Protein 3BRC (pdb70)

B-factor: mean 22.93, std 10.21, range [8.33, 120.08]

InterPro domains:
  IPR010254 B12-dependent dehydratases, beta subunit [G3DSA:3.40.50.10150] (36-156)
  IPR012019 FeGP cofactor biosynthesis protein HcgB, guanylyltransferase [PF11576] (2-154)
  IPR012019 FeGP cofactor biosynthesis protein HcgB, guanylyltransferase [PIRSF005018] (1-156)

Structure (mmCIF, N/CA/C/O backbone):
data_3BRC
#
_entry.id   3BRC
#
_cell.length_a   106.894
_cell.length_b   48.916
_cell.length_c   63.868
_cell.angle_alpha   90.00
_cell.angle_beta   118.54
_cell.angle_gamma   90.00
#
_symmetry.space_group_name_H-M   'C 1 2 1'
#
loop_
_entity.id
_entity.type
_entity.pdbx_description
1 polymer 'Conserved protein of unknown function'
2 non-polymer 'PHOSPHATE ION'
3 water water
#
loop_
_atom_site.group_PDB
_atom_site.id
_atom_site.type_symbol
_atom_site.label_atom_id
_atom_site.label_alt_id
_atom_site.label_comp_id
_atom_site.label_asym_id
_atom_site.label_entity_id
_atom_site.label_seq_id
_atom_site.pdbx_PDB_ins_code
_atom_site.Cartn_x
_atom_site.Cartn_y
_atom_site.Cartn_z
_atom_site.occupancy
_atom_site.B_iso_or_equiv
_atom_site.auth_seq_id
_atom_site.auth_comp_id
_atom_site.auth_asym_id
_atom_site.auth_atom_id
_atom_site.pdbx_PDB_model_num
ATOM 9 N N . LEU A 1 2 ? 20.012 -7.187 -1.594 1.00 29.86 2 LEU A N 1
ATOM 10 C CA . LEU A 1 2 ? 18.710 -7.183 -0.942 1.00 27.22 2 LEU A CA 1
ATOM 11 C C . LEU A 1 2 ? 17.727 -7.979 -1.779 1.00 26.18 2 LEU A C 1
ATOM 12 O O . LEU A 1 2 ? 16.908 -8.728 -1.235 1.00 24.57 2 LEU A O 1
ATOM 17 N N . GLU A 1 3 ? 17.825 -7.858 -3.105 1.00 24.49 3 GLU A N 1
ATOM 18 C CA . GLU A 1 3 ? 16.930 -8.609 -3.966 1.00 24.43 3 GLU A CA 1
ATOM 19 C C . GLU A 1 3 ? 17.110 -10.113 -3.774 1.00 23.66 3 GLU A C 1
ATOM 20 O O . GLU A 1 3 ? 16.111 -10.848 -3.705 1.00 22.67 3 GLU A O 1
ATOM 26 N N . ASP A 1 4 ? 18.370 -10.546 -3.678 1.00 23.76 4 ASP A N 1
ATOM 27 C CA . ASP A 1 4 ? 18.755 -11.947 -3.452 1.00 23.37 4 ASP A CA 1
ATOM 28 C C . ASP A 1 4 ? 18.034 -12.476 -2.203 1.00 22.33 4 ASP A C 1
ATOM 29 O O . ASP A 1 4 ? 17.321 -13.485 -2.238 1.00 21.62 4 ASP A O 1
ATOM 34 N N . LEU A 1 5 ? 18.190 -11.747 -1.107 1.00 21.47 5 LEU A N 1
ATOM 35 C CA . LEU A 1 5 ? 17.608 -12.147 0.158 1.00 21.11 5 LEU A CA 1
ATOM 36 C C . LEU A 1 5 ? 16.080 -12.029 0.191 1.00 20.51 5 LEU A C 1
ATOM 37 O O . LEU A 1 5 ? 15.424 -12.860 0.831 1.00 20.43 5 LEU A O 1
ATOM 42 N N . ILE A 1 6 ? 15.503 -11.023 -0.482 1.00 20.16 6 ILE A N 1
ATOM 43 C CA . ILE A 1 6 ? 14.051 -10.927 -0.572 1.00 19.34 6 ILE A CA 1
ATOM 44 C C . ILE A 1 6 ? 13.466 -12.131 -1.322 1.00 19.19 6 ILE A C 1
ATOM 45 O O . ILE A 1 6 ? 12.526 -12.774 -0.846 1.00 18.28 6 ILE A O 1
ATOM 50 N N . GLY A 1 7 ? 14.032 -12.447 -2.485 1.00 18.72 7 GLY A N 1
ATOM 51 C CA . GLY A 1 7 ? 13.589 -13.586 -3.263 1.00 19.20 7 GLY A CA 1
ATOM 52 C C . GLY A 1 7 ? 13.623 -14.840 -2.392 1.00 19.07 7 GLY A C 1
ATOM 53 O O . GLY A 1 7 ? 12.634 -15.590 -2.334 1.00 19.51 7 GLY A O 1
ATOM 54 N N . LYS A 1 8 ? 14.721 -15.034 -1.662 1.00 18.13 8 LYS A N 1
ATOM 55 C CA . LYS A 1 8 ? 14.842 -16.197 -0.776 1.00 18.49 8 LYS A CA 1
ATOM 56 C C . LYS A 1 8 ? 13.839 -16.190 0.383 1.00 17.43 8 LYS A C 1
ATOM 57 O O . LYS A 1 8 ? 13.203 -17.220 0.685 1.00 18.20 8 LYS A O 1
ATOM 63 N N . ALA A 1 9 ? 13.705 -15.037 1.037 1.00 16.54 9 ALA A N 1
ATOM 64 C CA . ALA A 1 9 ? 12.741 -14.898 2.118 1.00 17.07 9 ALA A CA 1
ATOM 65 C C . ALA A 1 9 ? 11.308 -15.110 1.652 1.00 16.58 9 ALA A C 1
ATOM 66 O O . ALA A 1 9 ? 10.504 -15.702 2.365 1.00 16.90 9 ALA A O 1
ATOM 68 N N . TYR A 1 10 ? 10.971 -14.575 0.484 1.00 16.86 10 TYR A N 1
ATOM 69 C CA . TYR A 1 10 ? 9.623 -14.740 -0.069 1.00 17.37 10 TYR A CA 1
ATOM 70 C C . TYR A 1 10 ? 9.300 -16.220 -0.353 1.00 17.87 10 TYR A C 1
ATOM 71 O O . TYR A 1 10 ? 8.164 -16.681 -0.090 1.00 19.02 10 TYR A O 1
ATOM 80 N N . LEU A 1 11 ? 10.290 -16.956 -0.860 1.00 18.68 11 LEU A N 1
ATOM 81 C CA . LEU A 1 11 ? 10.102 -18.381 -1.146 1.00 19.73 11 LEU A CA 1
ATOM 82 C C . LEU A 1 11 ? 9.899 -19.139 0.160 1.00 20.39 11 LEU A C 1
ATOM 83 O O . LEU A 1 11 ? 9.026 -20.011 0.245 1.00 21.01 11 LEU A O 1
ATOM 88 N N . GLU A 1 12 ? 10.696 -18.803 1.175 1.00 20.57 12 GLU A N 1
ATOM 89 C CA . GLU A 1 12 ? 10.535 -19.356 2.527 1.00 21.35 12 GLU A CA 1
ATOM 90 C C . GLU A 1 12 ? 9.108 -19.207 3.035 1.00 20.95 12 GLU A C 1
ATOM 91 O O . GLU A 1 12 ? 8.507 -20.161 3.512 1.00 20.71 12 GLU A O 1
ATOM 97 N N . SER A 1 13 ? 8.579 -17.986 2.984 1.00 19.61 13 SER A N 1
ATOM 98 C CA . SER A 1 13 ? 7.233 -17.731 3.502 1.00 21.26 13 SER A CA 1
ATOM 99 C C . SER A 1 13 ? 6.216 -18.534 2.688 1.00 21.30 13 SER A C 1
ATOM 100 O O . SER A 1 13 ? 5.287 -19.147 3.249 1.00 21.86 13 SER A O 1
ATOM 103 N N . ALA A 1 14 ? 6.428 -18.564 1.377 1.00 21.50 14 ALA A N 1
ATOM 104 C CA . ALA A 1 14 ? 5.514 -19.209 0.451 1.00 22.57 14 ALA A CA 1
ATOM 105 C C . ALA A 1 14 ? 5.457 -20.711 0.727 1.00 23.34 14 ALA A C 1
ATOM 106 O O . ALA A 1 14 ? 4.378 -21.331 0.635 1.00 23.71 14 ALA A O 1
ATOM 108 N N . GLU A 1 15 ? 6.597 -21.283 1.117 1.00 23.81 15 GLU A N 1
ATOM 109 C CA . GLU A 1 15 ? 6.681 -22.732 1.385 1.00 24.61 15 GLU A CA 1
ATOM 110 C C . GLU A 1 15 ? 6.536 -23.088 2.880 1.00 24.88 15 GLU A C 1
ATOM 111 O O . GLU A 1 15 ? 6.879 -24.200 3.295 1.00 23.98 15 GLU A O 1
ATOM 117 N N . ASP A 1 16 ? 5.969 -22.165 3.661 1.00 25.23 16 ASP A N 1
ATOM 118 C CA . ASP A 1 16 ? 5.923 -22.231 5.135 1.00 25.51 16 ASP A CA 1
ATOM 119 C C . ASP A 1 16 ? 7.210 -22.661 5.829 1.00 25.67 16 ASP A C 1
ATOM 120 O O . ASP A 1 16 ? 7.168 -23.467 6.770 1.00 25.89 16 ASP A O 1
ATOM 125 N N . ARG A 1 17 ? 8.339 -22.134 5.391 1.00 24.97 17 ARG A N 1
ATOM 126 C CA . ARG A 1 17 ? 9.605 -22.419 6.055 1.00 24.87 17 ARG A CA 1
ATOM 127 C C . ARG A 1 17 ? 10.103 -21.208 6.824 1.00 25.22 17 ARG A C 1
ATOM 128 O O . ARG A 1 17 ? 11.172 -21.266 7.415 1.00 26.20 17 ARG A O 1
ATOM 136 N N . ARG A 1 18 ? 9.333 -20.125 6.825 1.00 25.01 18 ARG A N 1
ATOM 137 C CA . ARG A 1 18 ? 9.769 -18.865 7.433 1.00 25.11 18 ARG A CA 1
ATOM 138 C C . ARG A 1 18 ? 9.570 -18.921 8.932 1.00 25.24 18 ARG A C 1
ATOM 139 O O . ARG A 1 18 ? 8.449 -19.096 9.405 1.00 26.24 18 ARG A O 1
ATOM 147 N N . ARG A 1 19 ? 10.649 -18.749 9.684 1.00 25.50 19 ARG A N 1
ATOM 148 C CA . ARG A 1 19 ? 10.572 -18.652 11.143 1.00 25.76 19 ARG A CA 1
ATOM 149 C C . ARG A 1 19 ? 11.388 -17.443 11.581 1.00 25.30 19 ARG A C 1
ATOM 150 O O . ARG A 1 19 ? 12.494 -17.570 12.099 1.00 26.65 19 ARG A O 1
ATOM 158 N N . GLY A 1 20 ? 10.836 -16.269 11.323 1.00 24.33 20 GLY A N 1
ATOM 159 C CA . GLY A 1 20 ? 11.433 -15.013 11.726 1.00 23.28 20 GLY A CA 1
ATOM 160 C C . GLY A 1 20 ? 12.568 -14.550 10.829 1.00 22.23 20 GLY A C 1
ATOM 161 O O . GLY A 1 20 ? 12.932 -15.198 9.832 1.00 21.94 20 GLY A O 1
ATOM 162 N N . ASP A 1 21 ? 13.143 -13.421 11.200 1.00 20.92 21 ASP A N 1
ATOM 163 C CA . ASP A 1 21 ? 14.232 -12.840 10.444 1.00 20.77 21 ASP A CA 1
ATOM 164 C C . ASP A 1 21 ? 15.519 -13.599 10.711 1.00 21.53 21 ASP A C 1
ATOM 165 O O . ASP A 1 21 ? 15.674 -14.178 11.775 1.00 20.99 21 ASP A O 1
ATOM 170 N N . ARG A 1 22 ? 16.427 -13.557 9.744 1.00 22.40 22 ARG A N 1
ATOM 171 C CA . ARG A 1 22 ? 17.685 -14.267 9.778 1.00 24.26 22 ARG A CA 1
ATOM 172 C C . ARG A 1 22 ? 18.837 -13.279 9.918 1.00 23.69 22 ARG A C 1
ATOM 173 O O . ARG A 1 22 ? 18.798 -12.193 9.350 1.00 22.55 22 ARG A O 1
ATOM 181 N N . SER A 1 23 ? 19.858 -13.658 10.679 1.00 23.67 23 SER A N 1
ATOM 182 C CA . SER A 1 23 ? 21.034 -12.810 10.898 1.00 23.74 23 SER A CA 1
ATOM 183 C C . SER A 1 23 ? 21.652 -12.285 9.598 1.00 23.30 23 SER A C 1
ATOM 184 O O . SER A 1 23 ? 22.117 -11.142 9.565 1.00 22.97 23 SER A O 1
ATOM 187 N N . GLU A 1 24 ? 21.638 -13.098 8.535 1.00 22.44 24 GLU A N 1
ATOM 188 C CA . GLU A 1 24 ? 22.178 -12.676 7.235 1.00 22.16 24 GLU A CA 1
ATOM 189 C C . GLU A 1 24 ? 21.349 -11.549 6.631 1.00 20.29 24 GLU A C 1
ATOM 190 O O . GLU A 1 24 ? 21.885 -10.671 5.976 1.00 18.67 24 GLU A O 1
ATOM 196 N N . GLU A 1 25 ? 20.038 -11.581 6.859 1.00 18.49 25 GLU A N 1
ATOM 197 C CA . GLU A 1 25 ? 19.163 -10.512 6.367 1.00 18.28 25 GLU A CA 1
ATOM 198 C C . GLU A 1 25 ? 19.458 -9.217 7.106 1.00 17.09 25 GLU A C 1
ATOM 199 O O . GLU A 1 25 ? 19.541 -8.150 6.503 1.00 17.17 25 GLU A O 1
ATOM 205 N N . VAL A 1 26 ? 19.617 -9.279 8.417 1.00 16.62 26 VAL A N 1
ATOM 206 C CA . VAL A 1 26 ? 19.886 -8.051 9.181 1.00 17.40 26 VAL A CA 1
ATOM 207 C C . VAL A 1 26 ? 21.233 -7.462 8.751 1.00 17.12 26 VAL A C 1
ATOM 208 O O . VAL A 1 26 ? 21.367 -6.247 8.500 1.00 16.10 26 VAL A O 1
ATOM 212 N N . GLU A 1 27 ? 22.238 -8.330 8.643 1.00 17.94 27 GLU A N 1
ATOM 213 C CA . GLU A 1 27 ? 23.571 -7.931 8.187 1.00 18.11 27 GLU A CA 1
ATOM 214 C C . GLU A 1 27 ? 23.545 -7.209 6.831 1.00 16.99 27 GLU A C 1
ATOM 215 O O . GLU A 1 27 ? 24.236 -6.201 6.649 1.00 16.39 27 GLU A O 1
ATOM 221 N N . ALA A 1 28 ? 22.750 -7.727 5.894 1.00 16.13 28 ALA A N 1
ATOM 222 C CA . ALA A 1 28 ? 22.600 -7.126 4.563 1.00 16.08 28 ALA A CA 1
ATOM 223 C C . ALA A 1 28 ? 21.975 -5.737 4.619 1.00 15.43 28 ALA A C 1
ATOM 224 O O . ALA A 1 28 ? 22.314 -4.861 3.817 1.00 16.15 28 ALA A O 1
ATOM 226 N N . ILE A 1 29 ? 21.025 -5.554 5.530 1.00 15.28 29 ILE A N 1
ATOM 227 C CA . ILE A 1 29 ? 20.451 -4.220 5.713 1.00 15.34 29 ILE A CA 1
ATOM 228 C C . ILE A 1 29 ? 21.550 -3.255 6.168 1.00 15.90 29 ILE A C 1
ATOM 229 O O . ILE A 1 29 ? 21.679 -2.161 5.621 1.00 15.55 29 ILE A O 1
ATOM 234 N N . ARG A 1 30 ? 22.353 -3.660 7.145 1.00 16.74 30 ARG A N 1
ATOM 235 C CA . ARG A 1 30 ? 23.471 -2.824 7.583 1.00 17.97 30 ARG A CA 1
ATOM 236 C C . ARG A 1 30 ? 24.441 -2.518 6.456 1.00 17.82 30 ARG A C 1
ATOM 237 O O . ARG A 1 30 ? 24.891 -1.396 6.327 1.00 17.24 30 ARG A O 1
ATOM 245 N N . LYS A 1 31 ? 24.768 -3.521 5.648 1.00 19.08 31 LYS A N 1
ATOM 246 C CA . LYS A 1 31 ? 25.700 -3.334 4.547 1.00 18.59 31 LYS A CA 1
ATOM 247 C C . LYS A 1 31 ? 25.150 -2.352 3.520 1.00 18.51 31 LYS A C 1
ATOM 248 O O . LYS A 1 31 ? 25.892 -1.515 3.015 1.00 17.09 31 LYS A O 1
ATOM 254 N N . TYR A 1 32 ? 23.852 -2.465 3.225 1.00 16.99 32 TYR A N 1
ATOM 255 C CA . TYR A 1 32 ? 23.192 -1.552 2.295 1.00 16.94 32 TYR A CA 1
ATOM 256 C C . TYR A 1 32 ? 23.321 -0.114 2.781 1.00 16.98 32 TYR A C 1
ATOM 257 O O . TYR A 1 32 ? 23.686 0.781 2.017 1.00 16.80 32 TYR A O 1
ATOM 266 N N . ILE A 1 33 ? 23.022 0.098 4.060 1.00 16.28 33 ILE A N 1
ATOM 267 C CA . ILE A 1 33 ? 23.087 1.437 4.654 1.00 17.04 33 ILE A CA 1
ATOM 268 C C . ILE A 1 33 ? 24.521 1.983 4.625 1.00 18.11 33 ILE A C 1
ATOM 269 O O . ILE A 1 33 ? 24.734 3.112 4.251 1.00 16.83 33 ILE A O 1
ATOM 274 N N . ARG A 1 34 ? 25.493 1.154 4.992 1.00 19.13 34 ARG A N 1
ATOM 275 C CA . ARG A 1 34 ? 26.886 1.603 5.017 1.00 20.76 34 ARG A CA 1
ATOM 276 C C . ARG A 1 34 ? 27.402 1.985 3.632 1.00 20.71 34 ARG A C 1
ATOM 277 O O . ARG A 1 34 ? 28.198 2.914 3.501 1.00 21.58 34 ARG A O 1
ATOM 285 N N . SER A 1 35 ? 26.962 1.266 2.605 1.00 20.78 35 SER A N 1
ATOM 286 C CA . SER A 1 35 ? 27.434 1.505 1.245 1.00 21.22 35 SER A CA 1
ATOM 287 C C . SER A 1 35 ? 26.645 2.560 0.453 1.00 20.48 35 SER A C 1
ATOM 288 O O . SER A 1 35 ? 27.007 2.877 -0.690 1.00 19.34 35 SER A O 1
ATOM 291 N N . ALA A 1 36 ? 25.574 3.111 1.031 1.00 19.94 36 ALA A N 1
ATOM 292 C CA . ALA A 1 36 ? 24.722 4.055 0.301 1.00 20.85 36 ALA A CA 1
ATOM 293 C C . ALA A 1 36 ? 25.505 5.314 -0.083 1.00 20.99 36 ALA A C 1
ATOM 294 O O . ALA A 1 36 ? 26.076 5.968 0.776 1.00 20.61 36 ALA A O 1
ATOM 296 N N . ARG A 1 37 ? 25.534 5.648 -1.366 1.00 21.69 37 ARG A N 1
ATOM 297 C CA . ARG A 1 37 ? 26.330 6.818 -1.783 1.00 22.13 37 ARG A CA 1
ATOM 298 C C . ARG A 1 37 ? 25.654 8.143 -1.484 1.00 21.47 37 ARG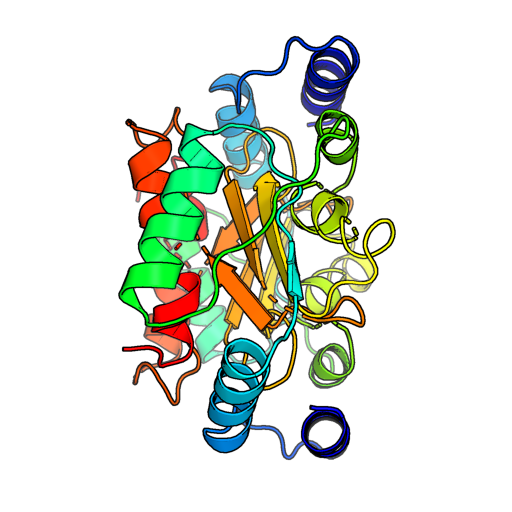 A C 1
ATOM 299 O O . ARG A 1 37 ? 26.323 9.126 -1.217 1.00 20.05 37 ARG A O 1
ATOM 307 N N . ARG A 1 38 ? 24.331 8.188 -1.522 1.00 20.28 38 ARG A N 1
ATOM 308 C CA . ARG A 1 38 ? 23.635 9.423 -1.252 1.00 20.91 38 ARG A CA 1
ATOM 309 C C . ARG A 1 38 ? 22.447 9.182 -0.352 1.00 18.89 38 ARG A C 1
ATOM 310 O O . ARG A 1 38 ? 21.593 8.396 -0.694 1.00 19.45 38 ARG A O 1
ATOM 318 N N . THR A 1 39 ? 22.430 9.871 0.777 1.00 17.38 39 THR A N 1
ATOM 319 C CA . THR A 1 39 ? 21.358 9.762 1.749 1.00 16.77 39 THR A CA 1
ATOM 320 C C . THR A 1 39 ? 20.669 11.137 1.791 1.00 16.56 39 THR A C 1
ATOM 321 O O . THR A 1 39 ? 21.351 12.169 1.822 1.00 17.00 39 THR A O 1
ATOM 325 N N . VAL A 1 40 ? 19.332 11.143 1.720 1.00 15.42 40 VAL A N 1
ATOM 326 C CA . VAL A 1 40 ? 18.577 12.408 1.723 1.00 15.70 40 VAL A CA 1
ATOM 327 C C . VAL A 1 40 ? 17.540 12.384 2.828 1.00 15.75 40 VAL A C 1
ATOM 328 O O . VAL A 1 40 ? 17.014 11.313 3.164 1.00 14.83 40 VAL A O 1
ATOM 332 N N . VAL A 1 41 ? 17.305 13.556 3.414 1.00 15.40 41 VAL A N 1
ATOM 333 C CA . VAL A 1 41 ? 16.246 13.767 4.407 1.00 16.47 41 VAL A CA 1
ATOM 334 C C . VAL A 1 41 ? 15.293 14.862 3.888 1.00 16.95 41 VAL A C 1
ATOM 335 O O . VAL A 1 41 ? 15.742 15.931 3.522 1.00 17.68 41 VAL A O 1
ATOM 339 N N . PRO A 1 42 ? 13.967 14.585 3.815 1.00 16.98 42 PRO A N 1
ATOM 340 C CA . PRO A 1 42 ? 13.030 15.646 3.384 1.00 17.54 42 PRO A CA 1
ATOM 341 C C . PRO A 1 42 ? 12.757 16.700 4.449 1.00 17.92 42 PRO A C 1
ATOM 342 O O . PRO A 1 42 ? 12.389 17.860 4.144 1.00 18.18 42 PRO A O 1
ATOM 346 N N . ASN A 1 43 ? 12.920 16.316 5.700 1.00 18.57 43 ASN A N 1
ATOM 347 C CA . ASN A 1 43 ? 12.784 17.248 6.828 1.00 19.09 43 ASN A CA 1
ATOM 348 C C . ASN A 1 43 ? 13.700 18.438 6.647 1.00 20.29 43 ASN A C 1
ATOM 349 O O . ASN A 1 43 ? 14.875 18.286 6.342 1.00 19.85 43 ASN A O 1
ATOM 354 N N . TRP A 1 44 ? 13.147 19.626 6.816 1.00 21.96 44 TRP A N 1
ATOM 355 C CA . TRP A 1 44 ? 13.909 20.860 6.583 1.00 23.30 44 TRP A CA 1
ATOM 356 C C . TRP A 1 44 ? 14.399 21.511 7.880 1.00 24.33 44 TRP A C 1
ATOM 357 O O . TRP A 1 44 ? 15.305 22.357 7.853 1.00 23.97 44 TRP A O 1
ATOM 368 N N . ASN A 1 45 ? 13.782 21.159 9.005 1.00 25.23 45 ASN A N 1
ATOM 369 C CA . ASN A 1 45 ? 14.080 21.791 10.283 1.00 26.06 45 ASN A CA 1
ATOM 370 C C . ASN A 1 45 ? 15.514 21.472 10.705 1.00 26.40 45 ASN A C 1
ATOM 371 O O . ASN A 1 45 ? 15.866 20.321 10.865 1.00 25.64 45 ASN A O 1
ATOM 376 N N . ALA A 1 46 ? 16.340 22.505 10.879 1.00 26.80 46 ALA A N 1
ATOM 377 C CA . ALA A 1 46 ? 17.776 22.307 11.115 1.00 27.20 46 ALA A CA 1
ATOM 378 C C . ALA A 1 46 ? 18.042 21.503 12.371 1.00 27.38 46 ALA A C 1
ATOM 379 O O . ALA A 1 46 ? 18.965 20.719 12.404 1.00 27.57 46 ALA A O 1
ATOM 381 N N . GLU A 1 47 ? 17.239 21.702 13.405 1.00 27.64 47 GLU A N 1
ATOM 382 C CA . GLU A 1 47 ? 17.446 20.982 14.648 1.00 28.06 47 GLU A CA 1
ATOM 383 C C . GLU A 1 47 ? 17.263 19.483 14.442 1.00 27.15 47 GLU A C 1
ATOM 384 O O . GLU A 1 47 ? 17.992 18.690 15.018 1.00 26.54 47 GLU A O 1
ATOM 390 N N . LYS A 1 48 ? 16.284 19.114 13.615 1.00 26.02 48 LYS A N 1
ATOM 391 C CA . LYS A 1 48 ? 15.986 17.716 13.331 1.00 25.68 48 LYS A CA 1
ATOM 392 C C . LYS A 1 48 ? 17.022 17.117 12.370 1.00 24.86 48 LYS A C 1
ATOM 393 O O . LYS A 1 48 ? 17.480 16.000 12.574 1.00 23.72 48 LYS A O 1
ATOM 399 N N . VAL A 1 49 ? 17.389 17.865 11.333 1.00 24.50 49 VAL A N 1
ATOM 400 C CA . VAL A 1 49 ? 18.361 17.389 10.355 1.00 24.06 49 VAL A CA 1
ATOM 401 C C . VAL A 1 49 ? 19.738 17.279 11.005 1.00 23.56 49 VAL A C 1
ATOM 402 O O . VAL A 1 49 ? 20.452 16.322 10.751 1.00 21.80 49 VAL A O 1
ATOM 406 N N . ASP A 1 50 ? 20.099 18.257 11.846 1.00 24.13 50 ASP A N 1
ATOM 407 C CA . ASP A 1 50 ? 21.359 18.211 12.595 1.00 23.88 50 ASP A CA 1
ATOM 408 C C . ASP A 1 50 ? 21.429 17.052 13.581 1.00 23.45 50 ASP A C 1
ATOM 409 O O . ASP A 1 50 ? 22.470 16.411 13.701 1.00 23.79 50 ASP A O 1
ATOM 414 N N . ALA A 1 51 ? 20.323 16.773 14.269 1.00 22.70 51 ALA A N 1
ATOM 415 C CA . ALA A 1 51 ? 20.256 15.616 15.159 1.00 22.04 51 ALA A CA 1
ATOM 416 C C . ALA A 1 51 ? 20.492 14.304 14.414 1.00 21.69 51 ALA A C 1
ATOM 417 O O . ALA A 1 51 ? 21.282 13.458 14.847 1.00 20.66 51 ALA A O 1
ATOM 419 N N . ILE A 1 52 ? 19.795 14.137 13.294 1.00 20.97 52 ILE A N 1
ATOM 420 C CA . ILE A 1 52 ? 19.986 12.976 12.429 1.00 21.11 52 ILE A CA 1
ATOM 421 C C . ILE A 1 52 ? 21.462 12.856 12.059 1.00 20.98 52 ILE A C 1
ATOM 422 O O . ILE A 1 52 ? 22.088 11.837 12.299 1.00 20.62 52 ILE A O 1
ATOM 427 N N . ASN A 1 53 ? 22.019 13.931 11.518 1.00 21.03 53 ASN A N 1
ATOM 428 C CA . ASN A 1 53 ? 23.408 13.918 11.066 1.00 22.23 53 ASN A CA 1
ATOM 429 C C . ASN A 1 53 ? 24.420 13.726 12.194 1.00 22.59 53 ASN A C 1
ATOM 430 O O . ASN A 1 53 ? 25.454 13.100 11.984 1.00 22.72 53 ASN A O 1
ATOM 435 N N . ASP A 1 54 ? 24.100 14.236 13.379 1.00 23.45 54 ASP A N 1
ATOM 436 C CA . ASP A 1 54 ? 24.917 13.985 14.575 1.00 24.09 54 ASP A CA 1
ATOM 437 C C . ASP A 1 54 ? 25.015 12.475 14.798 1.00 24.01 54 ASP A C 1
ATOM 438 O O . ASP A 1 54 ? 26.094 11.950 15.065 1.00 23.06 54 ASP A O 1
ATOM 443 N N . VAL A 1 55 ? 23.877 11.777 14.694 1.00 23.17 55 VAL A N 1
ATOM 444 C CA . VAL A 1 55 ? 23.839 10.359 15.009 1.00 23.27 55 VAL A CA 1
ATOM 445 C C . VAL A 1 55 ? 24.555 9.568 13.918 1.00 22.92 55 VAL A C 1
ATOM 446 O O . VAL A 1 55 ? 25.354 8.690 14.217 1.00 22.43 55 VAL A O 1
ATOM 450 N N . LEU A 1 56 ? 24.285 9.889 12.662 1.00 22.64 56 LEU A N 1
ATOM 451 C CA . LEU A 1 56 ? 24.947 9.227 11.541 1.00 23.49 56 LEU A CA 1
ATOM 452 C C . LEU A 1 56 ? 26.457 9.313 11.689 1.00 24.92 56 LEU A C 1
ATOM 453 O O . LEU A 1 56 ? 27.171 8.320 11.552 1.00 24.71 56 LEU A O 1
ATOM 458 N N . ARG A 1 57 ? 26.927 10.516 11.971 1.00 26.03 57 ARG A N 1
ATOM 459 C CA . ARG A 1 57 ? 28.357 10.754 12.161 1.00 28.39 57 ARG A CA 1
ATOM 460 C C . ARG A 1 57 ? 28.900 9.878 13.288 1.00 28.05 57 ARG A C 1
ATOM 461 O O . ARG A 1 57 ? 29.960 9.278 13.147 1.00 28.44 57 ARG A O 1
ATOM 469 N N . SER A 1 58 ? 28.154 9.782 14.388 1.00 28.26 58 SER A N 1
ATOM 470 C CA . SER A 1 58 ? 28.565 8.963 15.535 1.00 28.77 58 SER A CA 1
ATOM 471 C C . SER A 1 58 ? 28.663 7.457 15.223 1.00 28.95 58 SER A C 1
ATOM 472 O O . SER A 1 58 ? 29.396 6.732 15.913 1.00 28.00 58 SER A O 1
ATOM 475 N N . PHE A 1 59 ? 27.923 6.990 14.212 1.00 28.58 59 PHE A N 1
ATOM 476 C CA . PHE A 1 59 ? 28.029 5.602 13.733 1.00 28.99 59 PHE A CA 1
ATOM 477 C C . PHE A 1 59 ? 28.933 5.444 12.501 1.00 29.19 59 PHE A C 1
ATOM 478 O O . PHE A 1 59 ? 28.943 4.377 11.883 1.00 29.01 59 PHE A O 1
ATOM 486 N N . ASN A 1 60 ? 29.694 6.484 12.152 1.00 29.55 60 ASN A N 1
ATOM 487 C CA . ASN A 1 60 ? 30.606 6.452 10.994 1.00 29.55 60 ASN A CA 1
ATOM 488 C C . ASN A 1 60 ? 29.861 6.266 9.683 1.00 29.25 60 ASN A C 1
ATOM 489 O O . ASN A 1 60 ? 30.339 5.577 8.783 1.00 28.72 60 ASN A O 1
ATOM 494 N N . LEU A 1 61 ? 28.669 6.856 9.597 1.00 28.43 61 LEU A N 1
ATOM 495 C CA . LEU A 1 61 ? 27.848 6.797 8.397 1.00 28.16 61 LEU A CA 1
ATOM 496 C C . LEU A 1 61 ? 27.884 8.160 7.727 1.00 27.89 61 LEU A C 1
ATOM 497 O O . LEU A 1 61 ? 27.979 9.177 8.400 1.00 26.60 61 LEU A O 1
ATOM 502 N N . ARG A 1 62 ? 27.774 8.174 6.403 1.00 28.56 62 ARG A N 1
ATOM 503 C CA . ARG A 1 62 ? 27.772 9.431 5.651 1.00 28.73 62 ARG A CA 1
ATOM 504 C C . ARG A 1 62 ? 26.566 10.294 6.036 1.00 28.20 62 ARG A C 1
ATOM 505 O O . ARG A 1 62 ? 25.465 9.780 6.245 1.00 27.42 62 ARG A O 1
ATOM 513 N N . GLU A 1 63 ? 26.785 11.602 6.142 1.00 27.42 63 GLU A N 1
ATOM 514 C CA . GLU A 1 63 ? 25.718 12.525 6.510 1.00 27.34 63 GLU A CA 1
ATOM 515 C C . GLU A 1 63 ? 24.691 12.708 5.377 1.00 26.02 63 GLU A C 1
ATOM 516 O O . GLU A 1 63 ? 24.989 12.512 4.208 1.00 24.87 63 GLU A O 1
ATOM 522 N N . ALA A 1 64 ? 23.477 13.079 5.761 1.00 25.47 64 ALA A N 1
ATOM 523 C CA . ALA A 1 64 ? 22.363 13.256 4.842 1.00 25.39 64 ALA A CA 1
ATOM 524 C C . ALA A 1 64 ? 22.303 14.684 4.354 1.00 25.41 64 ALA A C 1
ATOM 525 O O . ALA A 1 64 ? 22.552 15.620 5.113 1.00 24.28 64 ALA A O 1
ATOM 527 N N . GLU A 1 65 ? 21.971 14.841 3.080 1.00 25.48 65 GLU A N 1
ATOM 528 C CA . GLU A 1 65 ? 21.603 16.119 2.543 1.00 26.79 65 GLU A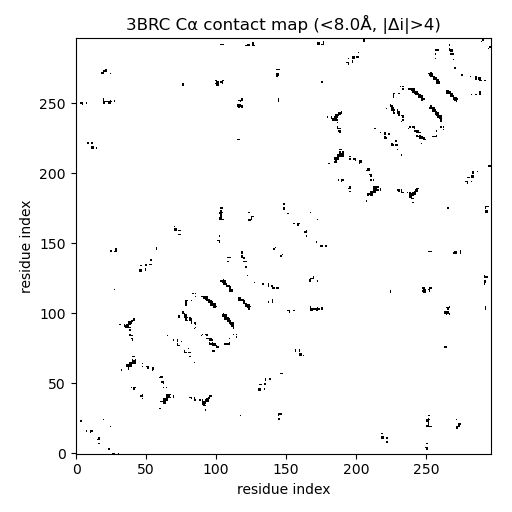 CA 1
ATOM 529 C C . GLU A 1 65 ? 20.116 16.337 2.747 1.00 25.96 65 GLU A C 1
ATOM 530 O O . GLU A 1 65 ? 19.323 15.410 2.676 1.00 24.06 65 GLU A O 1
ATOM 536 N N . HIS A 1 66 ? 19.704 17.559 3.023 1.00 26.26 66 HIS A N 1
ATOM 537 C CA . HIS A 1 66 ? 18.285 17.731 3.222 1.00 26.98 66 HIS A CA 1
ATOM 538 C C . HIS A 1 66 ? 17.685 18.445 2.034 1.00 27.13 66 HIS A C 1
ATOM 539 O O . HIS A 1 66 ? 18.377 19.179 1.306 1.00 25.93 66 HIS A O 1
ATOM 546 N N . LEU A 1 67 ? 16.405 18.176 1.821 1.00 27.10 67 LEU A N 1
ATOM 547 C CA . LEU A 1 67 ? 15.651 18.807 0.762 1.00 28.60 67 LEU A CA 1
ATOM 548 C C . LEU A 1 67 ? 14.933 20.044 1.308 1.00 29.89 67 LEU A C 1
ATOM 549 O O . LEU A 1 67 ? 14.772 20.213 2.521 1.00 30.48 67 LEU A O 1
ATOM 554 N N . GLN A 1 68 ? 14.507 20.911 0.406 1.00 30.80 68 GLN A N 1
ATOM 555 C CA . GLN A 1 68 ? 13.776 22.112 0.781 1.00 32.29 68 GLN A CA 1
ATOM 556 C C . GLN A 1 68 ? 12.519 22.198 -0.039 1.00 31.94 68 GLN A C 1
ATOM 557 O O . GLN A 1 68 ? 12.401 23.023 -0.944 1.00 33.46 68 GLN A O 1
ATOM 563 N N . PHE A 1 69 ? 11.585 21.326 0.310 1.00 31.62 69 PHE A N 1
ATOM 564 C CA . PHE A 1 69 ? 10.270 21.231 -0.304 1.00 30.67 69 PHE A CA 1
ATOM 565 C C . PHE A 1 69 ? 9.221 21.332 0.801 1.00 29.41 69 PHE A C 1
ATOM 566 O O . PHE A 1 69 ? 9.537 21.097 1.962 1.00 28.40 69 PHE A O 1
ATOM 574 N N . ASN A 1 70 ? 7.987 21.684 0.439 1.00 28.17 70 ASN A N 1
ATOM 575 C CA . ASN A 1 70 ? 6.877 21.729 1.397 1.00 27.62 70 ASN A CA 1
ATOM 576 C C . ASN A 1 70 ? 6.503 20.323 1.805 1.00 25.84 70 ASN A C 1
ATOM 577 O O . ASN A 1 70 ? 6.036 19.547 0.966 1.00 26.63 70 ASN A O 1
ATOM 582 N N . THR A 1 71 ? 6.698 20.014 3.087 1.00 23.37 71 THR A N 1
ATOM 583 C CA . THR A 1 71 ? 6.434 18.682 3.619 1.00 21.87 71 THR A CA 1
ATOM 584 C C . THR A 1 71 ? 5.128 18.590 4.426 1.00 21.01 71 THR A C 1
ATOM 585 O O . THR A 1 71 ? 4.776 17.515 4.891 1.00 19.20 71 THR A O 1
ATOM 589 N N . ASN A 1 72 ? 4.406 19.705 4.575 1.00 20.71 72 ASN A N 1
ATOM 590 C CA . ASN A 1 72 ? 3.108 19.711 5.273 1.00 21.45 72 ASN A CA 1
ATOM 591 C C . ASN A 1 72 ? 2.093 18.846 4.549 1.00 21.47 72 ASN A C 1
ATOM 592 O O . ASN A 1 72 ? 1.137 18.350 5.148 1.00 21.94 72 ASN A O 1
ATOM 597 N N . TRP A 1 73 ? 2.300 18.698 3.253 1.00 22.21 73 TRP A N 1
ATOM 598 C CA . TRP A 1 73 ? 1.367 18.008 2.380 1.00 22.74 73 TRP A CA 1
ATOM 599 C C . TRP A 1 73 ? 1.296 16.515 2.732 1.00 21.14 73 TRP A C 1
ATOM 600 O O . TRP A 1 73 ? 0.239 15.903 2.613 1.00 22.01 73 TRP A O 1
ATOM 611 N N . ALA A 1 74 ? 2.394 15.957 3.227 1.00 17.60 74 ALA A N 1
ATOM 612 C CA . ALA A 1 74 ? 2.421 14.555 3.682 1.00 17.70 74 ALA A CA 1
ATOM 613 C C . ALA A 1 74 ? 1.413 14.284 4.817 1.00 15.74 74 ALA A C 1
ATOM 614 O O . ALA A 1 74 ? 0.967 13.150 5.015 1.00 13.96 74 ALA A O 1
ATOM 616 N N . ASP A 1 75 ? 1.082 15.321 5.574 1.00 16.01 75 ASP A N 1
ATOM 617 C CA . ASP A 1 75 ? 0.198 15.210 6.733 1.00 16.75 75 ASP A CA 1
ATOM 618 C C . ASP A 1 75 ? -1.283 15.059 6.371 1.00 16.81 75 ASP A C 1
ATOM 619 O O . ASP A 1 75 ? -2.139 14.931 7.246 1.00 17.33 75 ASP A O 1
ATOM 624 N N . LEU A 1 76 ? -1.583 15.083 5.083 1.00 16.25 76 LEU A N 1
ATOM 625 C CA . LEU A 1 76 ? -2.921 14.807 4.599 1.00 17.10 76 LEU A CA 1
ATOM 626 C C . LEU A 1 76 ? -2.981 13.412 3.978 1.00 16.86 76 LEU A C 1
ATOM 627 O O . LEU A 1 76 ? -3.848 13.146 3.150 1.00 19.36 76 LEU A O 1
ATOM 632 N N . THR A 1 77 ? -2.077 12.532 4.366 1.00 15.48 77 THR A N 1
ATOM 633 C CA . THR A 1 77 ? -2.096 11.155 3.896 1.00 14.36 77 THR A CA 1
ATOM 634 C C . THR A 1 77 ? -2.143 10.218 5.090 1.00 14.75 77 THR A C 1
ATOM 635 O O . THR A 1 77 ? -1.923 10.640 6.198 1.00 14.47 77 THR A O 1
ATOM 639 N N . ARG A 1 78 ? -2.346 8.928 4.859 1.00 14.60 78 ARG A N 1
ATOM 640 C CA . ARG A 1 78 ? -2.569 8.020 5.960 1.00 15.18 78 ARG A CA 1
ATOM 641 C C . ARG A 1 78 ? -1.326 7.672 6.783 1.00 14.84 78 ARG A C 1
ATOM 642 O O . ARG A 1 78 ? -1.438 7.379 7.979 1.00 16.62 78 ARG A O 1
ATOM 658 N N . PRO A 1 80 ? 1.994 9.728 7.153 1.00 12.10 80 PRO A N 1
ATOM 659 C CA . PRO A 1 80 ? 2.788 10.901 6.738 1.00 12.27 80 PRO A CA 1
ATOM 660 C C . PRO A 1 80 ? 4.300 10.697 6.611 1.00 11.95 80 PRO A C 1
ATOM 661 O O . PRO A 1 80 ? 4.870 11.112 5.601 1.00 11.60 80 PRO A O 1
ATOM 665 N N . ALA A 1 81 ? 4.931 10.028 7.570 1.00 12.01 81 ALA A N 1
ATOM 666 C CA . ALA A 1 81 ? 6.391 9.827 7.524 1.00 11.78 81 ALA A CA 1
ATOM 667 C C . ALA A 1 81 ? 6.773 9.040 6.272 1.00 11.11 81 ALA A C 1
ATOM 668 O O . ALA A 1 81 ? 7.759 9.362 5.605 1.00 11.91 81 ALA A O 1
ATOM 670 N N . VAL A 1 82 ? 6.011 7.991 5.980 1.00 11.60 82 VAL A N 1
ATOM 671 C CA . VAL A 1 82 ? 6.275 7.163 4.780 1.00 11.89 82 VAL A CA 1
ATOM 672 C C . VAL A 1 82 ? 6.025 7.935 3.474 1.00 12.13 82 VAL A C 1
ATOM 673 O O . VAL A 1 82 ? 6.847 7.934 2.560 1.00 12.02 82 VAL A O 1
ATOM 677 N N . THR A 1 83 ? 4.924 8.670 3.411 1.00 11.78 83 THR A N 1
ATOM 678 C CA . THR A 1 83 ? 4.687 9.549 2.282 1.00 11.37 83 THR A CA 1
ATOM 679 C C . THR A 1 83 ? 5.813 10.554 2.047 1.00 12.05 83 THR A C 1
ATOM 680 O O . THR A 1 83 ? 6.208 10.762 0.900 1.00 12.54 83 THR A O 1
ATOM 684 N N . LYS A 1 84 ? 6.298 11.195 3.120 1.00 12.16 84 LYS A N 1
ATOM 685 C CA . LYS A 1 84 ? 7.376 12.168 3.041 1.00 12.72 84 LYS A CA 1
ATOM 686 C C . LYS A 1 84 ? 8.648 11.506 2.500 1.00 11.99 84 LYS A C 1
ATOM 687 O O . LYS A 1 84 ? 9.352 12.076 1.660 1.00 12.66 84 LYS A O 1
ATOM 693 N N . ALA A 1 85 ? 8.943 10.301 2.991 1.00 10.97 85 ALA A N 1
ATOM 694 C CA . ALA A 1 85 ? 10.083 9.550 2.531 1.00 11.16 85 ALA A CA 1
ATOM 695 C C . ALA A 1 85 ? 9.975 9.233 1.041 1.00 11.63 85 ALA A C 1
ATOM 696 O O . ALA A 1 85 ? 10.935 9.412 0.273 1.00 12.49 85 ALA A O 1
ATOM 698 N N . LEU A 1 86 ? 8.814 8.760 0.627 1.00 11.58 86 LEU A N 1
ATOM 699 C CA . LEU A 1 86 ? 8.622 8.422 -0.807 1.00 12.63 86 LEU A CA 1
ATOM 700 C C . LEU A 1 86 ? 8.766 9.693 -1.673 1.00 12.79 86 LEU A C 1
ATOM 701 O O . LEU A 1 86 ? 9.363 9.632 -2.767 1.00 11.64 86 LEU A O 1
ATOM 714 N N . ALA A 1 88 ? 10.677 12.299 -1.004 1.00 13.45 88 ALA A N 1
ATOM 715 C CA . ALA A 1 88 ? 12.130 12.525 -1.061 1.00 13.42 88 ALA A CA 1
ATOM 716 C C . ALA A 1 88 ? 12.809 11.613 -2.082 1.00 13.48 88 ALA A C 1
ATOM 717 O O . ALA A 1 88 ? 13.671 12.045 -2.847 1.00 13.67 88 ALA A O 1
ATOM 719 N N . LEU A 1 89 ? 12.393 10.352 -2.125 1.00 12.92 89 LEU A N 1
ATOM 720 C CA . LEU A 1 89 ? 12.997 9.379 -3.020 1.00 13.67 89 LEU A CA 1
ATOM 721 C C . LEU A 1 89 ? 12.692 9.760 -4.468 1.00 14.45 89 LEU A C 1
ATOM 722 O O . LEU A 1 89 ? 13.574 9.749 -5.350 1.00 14.38 89 LEU A O 1
ATOM 727 N N . ASP A 1 90 ? 11.442 10.132 -4.692 1.00 14.13 90 ASP A N 1
ATOM 728 C CA . ASP A 1 90 ? 10.948 10.387 -6.036 1.00 16.22 90 ASP A CA 1
ATOM 729 C C . ASP A 1 90 ? 11.540 11.666 -6.632 1.00 16.17 90 ASP A C 1
ATOM 730 O O . ASP A 1 90 ? 11.725 11.725 -7.858 1.00 18.02 90 ASP A O 1
ATOM 735 N N . ILE A 1 91 ? 11.852 12.644 -5.781 1.00 17.17 91 ILE A N 1
ATOM 736 C CA . ILE A 1 91 ? 12.503 13.900 -6.199 1.00 18.07 91 ILE A CA 1
ATOM 737 C C . ILE A 1 91 ? 14.005 13.738 -6.415 1.00 18.95 91 ILE A C 1
ATOM 738 O O . ILE A 1 91 ? 14.560 14.301 -7.358 1.00 18.44 91 ILE A O 1
ATOM 743 N N . SER A 1 92 ? 14.657 12.984 -5.539 1.00 19.55 92 SER A N 1
ATOM 744 C CA . SER A 1 92 ? 16.115 13.008 -5.425 1.00 20.59 92 SER A CA 1
ATOM 745 C C . SER A 1 92 ? 16.809 11.865 -6.152 1.00 21.50 92 SER A C 1
ATOM 746 O O . SER A 1 92 ? 17.953 12.032 -6.599 1.00 23.39 92 SER A O 1
ATOM 749 N N . GLY A 1 93 ? 16.142 10.719 -6.274 1.00 22.08 93 GLY A N 1
ATOM 750 C CA . GLY A 1 93 ? 16.775 9.501 -6.773 1.00 21.93 93 GLY A CA 1
ATOM 751 C C . GLY A 1 93 ? 17.861 8.940 -5.861 1.00 22.28 93 GLY A C 1
ATOM 752 O O . GLY A 1 93 ? 18.693 8.141 -6.298 1.00 23.63 93 GLY A O 1
ATOM 753 N N . ALA A 1 94 ? 17.852 9.345 -4.594 1.00 20.44 94 ALA A N 1
ATOM 754 C CA . ALA A 1 94 ? 18.846 8.913 -3.628 1.00 20.46 94 ALA A CA 1
ATOM 755 C C . ALA A 1 94 ? 18.837 7.411 -3.395 1.00 19.28 94 ALA A C 1
ATOM 756 O O . ALA A 1 94 ? 17.867 6.728 -3.686 1.00 20.97 94 ALA A O 1
ATOM 758 N N . ASP A 1 95 ? 19.920 6.921 -2.806 1.00 18.18 95 ASP A N 1
ATOM 759 C CA . ASP A 1 95 ? 20.064 5.514 -2.452 1.00 18.23 95 ASP A CA 1
ATOM 760 C C . ASP A 1 95 ? 19.456 5.201 -1.103 1.00 16.56 95 ASP A C 1
ATOM 761 O O . ASP A 1 95 ? 19.121 4.059 -0.834 1.00 15.86 95 ASP A O 1
ATOM 766 N N . LEU A 1 96 ? 19.353 6.210 -0.242 1.00 15.54 96 LEU A N 1
ATOM 767 C CA . LEU A 1 96 ? 18.828 6.020 1.098 1.00 14.36 96 LEU A CA 1
ATOM 768 C C . LEU A 1 96 ? 18.062 7.262 1.471 1.00 13.89 96 LEU A C 1
ATOM 769 O O . LEU A 1 96 ? 18.484 8.391 1.176 1.00 13.23 96 LEU A O 1
ATOM 774 N N . VAL A 1 97 ? 16.914 7.057 2.095 1.00 12.86 97 VAL A N 1
ATOM 775 C CA . VAL A 1 97 ? 16.087 8.151 2.557 1.00 13.34 97 VAL A CA 1
ATOM 776 C C . VAL A 1 97 ? 15.824 7.954 4.042 1.00 12.87 97 VAL A C 1
ATOM 777 O O . VAL A 1 97 ? 15.494 6.865 4.493 1.00 12.83 97 VAL A O 1
ATOM 781 N N . ILE A 1 98 ? 15.997 9.022 4.801 1.00 13.10 98 ILE A N 1
ATOM 782 C CA . ILE A 1 98 ? 15.663 9.023 6.214 1.00 13.79 98 ILE A CA 1
ATOM 783 C C . ILE A 1 98 ? 14.618 10.140 6.383 1.00 13.51 98 ILE A C 1
ATOM 784 O O . ILE A 1 98 ? 14.885 11.279 6.026 1.00 14.60 98 ILE A O 1
ATOM 789 N N . ALA A 1 99 ? 13.435 9.823 6.919 1.00 12.81 99 ALA A N 1
ATOM 790 C CA . ALA A 1 99 ? 12.386 10.830 7.057 1.00 12.57 99 ALA A CA 1
ATOM 791 C C . ALA A 1 99 ? 11.656 10.668 8.363 1.00 12.38 99 ALA A C 1
ATOM 792 O O . ALA A 1 99 ? 11.498 9.584 8.844 1.00 12.29 99 ALA A O 1
ATOM 794 N N . ARG A 1 100 ? 11.138 11.764 8.882 1.00 12.83 100 ARG A N 1
ATOM 795 C CA . ARG A 1 100 ? 10.407 11.737 10.140 1.00 14.04 100 ARG A CA 1
ATOM 796 C C . ARG A 1 100 ? 9.099 12.478 9.944 1.00 13.40 100 ARG A C 1
ATOM 797 O O . ARG A 1 100 ? 9.062 13.508 9.296 1.00 14.39 100 ARG A O 1
ATOM 805 N N . GLY A 1 101 ? 8.016 11.926 10.466 1.00 12.64 101 GLY A N 1
ATOM 806 C CA . GLY A 1 101 ? 6.769 12.615 10.470 1.00 12.79 101 GLY A CA 1
ATOM 807 C C . GLY A 1 101 ? 5.771 11.842 11.292 1.00 13.15 101 GLY A C 1
ATOM 808 O O . GLY A 1 101 ? 6.140 10.989 12.102 1.00 14.43 101 GLY A O 1
ATOM 809 N N . ARG A 1 102 ? 4.502 12.154 11.108 1.00 13.75 102 ARG A N 1
ATOM 810 C CA . ARG A 1 102 ? 3.466 11.505 11.876 1.00 14.63 102 ARG A CA 1
ATOM 811 C C . ARG A 1 102 ? 3.309 10.031 11.504 1.00 13.78 102 ARG A C 1
ATOM 812 O O . ARG A 1 102 ? 3.436 9.650 10.330 1.00 14.16 102 ARG A O 1
ATOM 820 N N . LEU A 1 103 ? 3.047 9.199 12.509 1.00 14.19 103 LEU A N 1
ATOM 821 C CA . LEU A 1 103 ? 2.825 7.755 12.315 1.00 13.76 103 LEU A CA 1
ATOM 822 C C . LEU A 1 103 ? 1.609 7.444 11.442 1.00 13.28 103 LEU A C 1
ATOM 823 O O . LEU A 1 103 ? 1.724 6.744 10.422 1.00 14.27 103 LEU A O 1
ATOM 828 N N . GLY A 1 104 ? 0.452 7.931 11.886 1.00 12.00 104 GLY A N 1
ATOM 829 C CA . GLY A 1 104 ? -0.821 7.656 11.273 1.00 12.36 104 GLY A CA 1
ATOM 830 C C . GLY A 1 104 ? -1.772 8.808 11.442 1.00 12.75 104 GLY A C 1
ATOM 831 O O . GLY A 1 104 ? -1.517 9.912 10.923 1.00 12.44 104 GLY A O 1
ATOM 832 N N . VAL A 1 105 ? -2.883 8.573 12.142 1.00 12.88 105 VAL A N 1
ATOM 833 C CA . VAL A 1 105 ? -3.888 9.626 12.262 1.00 13.38 105 VAL A CA 1
ATOM 834 C C . VAL A 1 105 ? -3.364 10.773 13.130 1.00 12.72 105 VAL A C 1
ATOM 835 O O . VAL A 1 105 ? -2.441 10.591 13.909 1.00 13.86 105 VAL A O 1
ATOM 839 N N . PRO A 1 106 ? -3.974 11.963 13.021 1.00 13.64 106 PRO A N 1
ATOM 840 C CA . PRO A 1 106 ? -3.696 13.036 13.984 1.00 14.13 106 PRO A CA 1
ATOM 841 C C . PRO A 1 106 ? -3.830 12.482 15.404 1.00 13.81 106 PRO A C 1
ATOM 842 O O . PRO A 1 106 ? -4.814 11.794 15.709 1.00 14.68 106 PRO A O 1
ATOM 846 N N . GLY A 1 107 ? -2.817 12.724 16.235 1.00 13.43 107 GLY A N 1
ATOM 847 C CA . GLY A 1 107 ? -2.793 12.209 17.593 1.00 13.22 107 GLY A CA 1
ATOM 848 C C . GLY A 1 107 ? -1.890 11.009 17.806 1.00 13.28 107 GLY A C 1
ATOM 849 O O . GLY A 1 107 ? -1.628 10.638 18.942 1.00 14.82 107 GLY A O 1
ATOM 850 N N . SER A 1 108 ? -1.379 10.425 16.720 1.00 12.72 108 SER A N 1
ATOM 851 C CA . SER A 1 108 ? -0.663 9.130 16.801 1.00 12.92 108 SER A CA 1
ATOM 852 C C . SER A 1 108 ? 0.852 9.193 17.031 1.00 13.56 108 SER A C 1
ATOM 853 O O . SER A 1 108 ? 1.512 8.167 17.064 1.00 13.82 108 SER A O 1
ATOM 856 N N . GLY A 1 109 ? 1.407 10.394 17.140 1.00 13.24 109 GLY A N 1
ATOM 857 C CA . GLY A 1 109 ? 2.817 10.536 17.422 1.00 13.98 109 GLY A CA 1
ATOM 858 C C . GLY A 1 109 ? 3.713 10.381 16.210 1.00 13.77 109 GLY A C 1
ATOM 859 O O . GLY A 1 109 ? 3.246 10.426 15.059 1.00 14.54 109 GLY A O 1
ATOM 860 N N . SER A 1 110 ? 5.004 10.170 16.471 1.00 14.17 110 SER A N 1
ATOM 861 C CA . SER A 1 110 ? 6.028 10.300 15.437 1.00 14.80 110 SER A CA 1
ATOM 862 C C . SER A 1 110 ? 6.667 8.976 15.051 1.00 14.42 110 SER A C 1
ATOM 863 O O . SER A 1 110 ? 6.808 8.044 15.859 1.00 13.81 110 SER A O 1
ATOM 866 N N . LEU A 1 111 ? 7.076 8.931 13.791 1.00 13.49 111 LEU A N 1
ATOM 867 C CA . LEU A 1 111 ? 7.752 7.797 13.192 1.00 13.47 111 LEU A CA 1
ATOM 868 C C . LEU A 1 111 ? 8.896 8.332 12.325 1.00 13.39 111 LEU A C 1
ATOM 869 O O . LEU A 1 111 ? 8.680 9.239 11.480 1.00 13.69 111 LEU A O 1
ATOM 874 N N . LEU A 1 112 ? 10.088 7.774 12.553 1.00 13.15 112 LEU A N 1
ATOM 875 C CA . LEU A 1 112 ? 11.266 7.996 11.720 1.00 12.45 112 LEU A CA 1
ATOM 876 C C . LEU A 1 112 ? 11.482 6.702 10.956 1.00 11.92 112 LEU A C 1
ATOM 877 O O . LEU A 1 112 ? 11.457 5.626 11.558 1.00 12.19 112 LEU A O 1
ATOM 882 N N . VAL A 1 113 ? 11.642 6.805 9.635 1.00 12.11 113 VAL A N 1
ATOM 883 C CA . VAL A 1 113 ? 11.886 5.662 8.762 1.00 12.89 113 VAL A CA 1
ATOM 884 C C . VAL A 1 113 ? 13.226 5.765 8.015 1.00 12.30 113 VAL A C 1
ATOM 885 O O . VAL A 1 113 ? 13.738 6.853 7.761 1.00 13.32 113 VAL A O 1
ATOM 889 N N . ILE A 1 114 ? 13.802 4.607 7.731 1.00 12.40 114 ILE A N 1
ATOM 890 C CA . ILE A 1 114 ? 14.963 4.488 6.844 1.00 12.66 114 ILE A CA 1
ATOM 891 C C . ILE A 1 114 ? 14.472 3.656 5.679 1.00 11.78 114 ILE A C 1
ATOM 892 O O . ILE A 1 114 ? 14.015 2.545 5.886 1.00 12.55 114 ILE A O 1
ATOM 905 N N . ASP A 1 116 ? 15.019 2.415 1.396 1.00 13.93 116 ASP A N 1
ATOM 906 C CA . ASP A 1 116 ? 16.037 2.192 0.362 1.00 14.64 116 ASP A CA 1
ATOM 907 C C . ASP A 1 116 ? 15.648 2.846 -0.968 1.00 13.39 116 ASP A C 1
ATOM 908 O O . ASP A 1 116 ? 14.617 3.506 -1.077 1.00 14.19 116 ASP A O 1
ATOM 913 N N . SER A 1 117 ? 16.439 2.594 -2.010 1.00 14.31 117 SER A N 1
ATOM 914 C CA . SER A 1 117 ? 16.252 3.280 -3.276 1.00 14.73 117 SER A CA 1
ATOM 915 C C . SER A 1 117 ? 15.000 2.846 -4.052 1.00 15.12 117 SER A C 1
ATOM 916 O O . SER A 1 117 ? 14.650 3.492 -5.001 1.00 15.54 117 SER A O 1
ATOM 919 N N . ARG A 1 118 ? 14.338 1.760 -3.654 1.00 14.67 118 ARG A N 1
ATOM 920 C CA . ARG A 1 118 ? 13.151 1.319 -4.330 1.00 16.32 118 ARG A CA 1
ATOM 921 C C . ARG A 1 118 ? 11.888 1.489 -3.484 1.00 15.94 118 ARG A C 1
ATOM 922 O O . ARG A 1 118 ? 10.824 0.969 -3.842 1.00 15.54 118 ARG A O 1
ATOM 930 N N . GLY A 1 119 ? 12.004 2.209 -2.375 1.00 14.96 119 GLY A N 1
ATOM 931 C CA . GLY A 1 119 ? 10.866 2.542 -1.538 1.00 14.42 119 GLY A CA 1
ATOM 932 C C . GLY A 1 119 ? 10.570 1.533 -0.447 1.00 14.65 119 GLY A C 1
ATOM 933 O O . GLY A 1 119 ? 9.510 1.577 0.200 1.00 15.55 119 GLY A O 1
ATOM 934 N N . ARG A 1 120 ? 11.502 0.640 -0.203 1.00 15.01 120 ARG A N 1
ATOM 935 C CA . ARG A 1 120 ? 11.323 -0.340 0.851 1.00 15.66 120 ARG A CA 1
ATOM 936 C C . ARG A 1 120 ? 11.830 0.115 2.217 1.00 15.03 120 ARG A C 1
ATOM 937 O O . ARG A 1 120 ? 12.747 0.917 2.343 1.00 14.62 120 ARG A O 1
ATOM 945 N N . LEU A 1 121 ? 11.199 -0.419 3.252 1.00 15.50 121 LEU A N 1
ATOM 946 C CA . LEU A 1 121 ? 11.440 0.008 4.612 1.00 14.37 121 LEU A CA 1
ATOM 947 C C . LEU A 1 121 ? 12.488 -0.885 5.253 1.00 13.53 121 LEU A C 1
ATOM 948 O O . LEU A 1 121 ? 12.278 -2.111 5.370 1.00 12.13 121 LEU A O 1
ATOM 953 N N . LEU A 1 122 ? 13.597 -0.264 5.646 1.00 12.89 122 LEU A N 1
ATOM 954 C CA . LEU A 1 122 ? 14.749 -0.955 6.237 1.00 12.64 122 LEU A CA 1
ATOM 955 C C . LEU A 1 122 ? 14.731 -0.982 7.759 1.00 12.59 122 LEU A C 1
ATOM 956 O O . LEU A 1 122 ? 15.101 -1.976 8.367 1.00 12.61 122 LEU A O 1
ATOM 961 N N . SER A 1 123 ? 14.367 0.143 8.374 1.00 12.56 123 SER A N 1
ATOM 962 C CA . SER A 1 123 ? 14.238 0.234 9.794 1.00 12.49 123 SER A CA 1
ATOM 963 C C . SER A 1 123 ? 13.404 1.468 10.132 1.00 12.41 123 SER A C 1
ATOM 964 O O . SER A 1 123 ? 13.013 2.238 9.253 1.00 12.68 123 SER A O 1
ATOM 967 N N . ALA A 1 124 ? 13.094 1.615 11.400 1.00 12.71 124 ALA A N 1
ATOM 968 C CA . ALA A 1 124 ? 12.252 2.699 11.857 1.00 12.34 124 ALA A CA 1
ATOM 969 C C . ALA A 1 124 ? 12.319 2.825 13.368 1.00 12.78 124 ALA A C 1
ATOM 970 O O . ALA A 1 124 ? 12.855 1.953 14.062 1.00 13.21 124 ALA A O 1
ATOM 972 N N . ALA A 1 125 ? 11.815 3.939 13.858 1.00 13.91 125 ALA A N 1
ATOM 973 C CA . ALA A 1 125 ? 11.722 4.172 15.303 1.00 15.04 125 ALA A CA 1
ATOM 974 C C . ALA A 1 125 ? 10.627 5.190 15.569 1.00 16.14 125 ALA A C 1
ATOM 975 O O . ALA A 1 125 ? 10.321 5.979 14.708 1.00 15.36 125 ALA A O 1
ATOM 985 N N . SER A 1 127 ? 8.298 7.759 18.603 1.00 17.62 127 SER A N 1
ATOM 986 C CA . SER A 1 127 ? 8.190 8.462 19.881 1.00 17.44 127 SER A CA 1
ATOM 987 C C . SER A 1 127 ? 6.717 8.749 20.156 1.00 16.47 127 SER A C 1
ATOM 988 O O . SER A 1 127 ? 5.914 8.898 19.207 1.00 14.73 127 SER A O 1
ATOM 991 N N . PRO A 1 128 ? 6.336 8.797 21.431 1.00 16.68 128 PRO A N 1
ATOM 992 C CA . PRO A 1 128 ? 4.963 9.205 21.769 1.00 17.32 128 PRO A CA 1
ATOM 993 C C . PRO A 1 128 ? 4.664 10.640 21.337 1.00 17.98 128 PRO A C 1
ATOM 994 O O . PRO A 1 128 ? 5.587 11.422 21.159 1.00 17.89 128 PRO A O 1
ATOM 998 N N . PRO A 1 129 ? 3.389 10.999 21.205 1.00 18.75 129 PRO A N 1
ATOM 999 C CA . PRO A 1 129 ? 3.154 12.448 21.046 1.00 20.24 129 PRO A CA 1
ATOM 1000 C C . PRO A 1 129 ? 3.755 13.285 22.188 1.00 21.51 129 PRO A C 1
ATOM 1001 O O . PRO A 1 129 ? 3.752 12.850 23.326 1.00 20.82 129 PRO A O 1
ATOM 1005 N N . HIS A 1 130 ? 4.270 14.473 21.860 1.00 23.49 130 HIS A N 1
ATOM 1006 C CA . HIS A 1 130 ? 4.874 15.388 22.844 1.00 24.07 130 HIS A CA 1
ATOM 1007 C C . HIS A 1 130 ? 3.945 15.714 24.015 1.00 24.57 130 HIS A C 1
ATOM 1008 O O . HIS A 1 130 ? 4.401 15.882 25.170 1.00 24.31 130 HIS A O 1
ATOM 1015 N N . VAL A 1 131 ? 2.650 15.798 23.718 1.00 25.07 131 VAL A N 1
ATOM 1016 C CA . VAL A 1 131 ? 1.633 16.074 24.741 1.00 26.11 131 VAL A CA 1
ATOM 1017 C C . VAL A 1 131 ? 1.443 14.935 25.748 1.00 27.08 131 VAL A C 1
ATOM 1018 O O . VAL A 1 131 ? 0.836 15.137 26.791 1.00 26.84 131 VAL A O 1
ATOM 1022 N N . ILE A 1 132 ? 1.942 13.742 25.425 1.00 28.06 132 ILE A N 1
ATOM 1023 C CA . ILE A 1 132 ? 1.892 12.586 26.330 1.00 28.72 132 ILE A CA 1
ATOM 1024 C C . ILE A 1 132 ? 3.195 12.439 27.117 1.00 29.78 132 ILE A C 1
ATOM 1025 O O . ILE A 1 132 ? 3.176 12.201 28.332 1.00 29.13 132 ILE A O 1
ATOM 1030 N N . HIS A 1 133 ? 4.320 12.535 26.410 1.00 30.53 133 HIS A N 1
ATOM 1031 C CA . HIS A 1 133 ? 5.624 12.547 27.048 1.00 31.56 133 HIS A CA 1
ATOM 1032 C C . HIS A 1 133 ? 6.453 13.686 26.483 1.00 32.13 133 HIS A C 1
ATOM 1033 O O . HIS A 1 133 ? 6.894 13.645 25.336 1.00 30.93 133 HIS A O 1
ATOM 1040 N N . SER A 1 134 ? 6.622 14.716 27.308 1.00 32.81 134 SER A N 1
ATOM 1041 C CA . SER A 1 134 ? 7.473 15.849 26.997 1.00 33.96 134 SER A CA 1
ATOM 1042 C C . SER A 1 134 ? 8.870 15.362 26.691 1.00 34.40 134 SER A C 1
ATOM 1043 O O . SER A 1 134 ? 9.487 14.670 27.501 1.00 34.68 134 SER A O 1
ATOM 1054 N N . GLU A 1 136 ? 12.264 17.236 24.424 1.00 34.42 136 GLU A N 1
ATOM 1055 C CA . GLU A 1 136 ? 12.710 18.218 23.456 1.00 34.56 136 GLU A CA 1
ATOM 1056 C C . GLU A 1 136 ? 12.893 17.490 22.123 1.00 33.74 136 GLU A C 1
ATOM 1057 O O . GLU A 1 136 ? 13.409 16.371 22.083 1.00 32.60 136 GLU A O 1
ATOM 1063 N N . VAL A 1 137 ? 12.448 18.131 21.049 1.00 33.16 137 VAL A N 1
ATOM 1064 C CA . VAL A 1 137 ? 12.410 17.498 19.738 1.00 32.69 137 VAL A CA 1
ATOM 1065 C C . VAL A 1 137 ? 13.787 16.994 19.290 1.00 32.10 137 VAL A C 1
ATOM 1066 O O . VAL A 1 137 ? 13.898 15.885 18.784 1.00 31.15 137 VAL A O 1
ATOM 1070 N N . ARG A 1 138 ? 14.836 17.784 19.504 1.00 31.49 138 ARG A N 1
ATOM 1071 C CA . ARG A 1 138 ? 16.172 17.371 19.062 1.00 31.22 138 ARG A CA 1
ATOM 1072 C C . ARG A 1 138 ? 16.599 16.044 19.710 1.00 29.47 138 ARG A C 1
ATOM 1073 O O . ARG A 1 138 ? 17.233 15.208 19.057 1.00 27.66 138 ARG A O 1
ATOM 1081 N N . GLU A 1 139 ? 16.251 15.870 20.989 1.00 27.80 139 GLU A N 1
ATOM 1082 C CA . GLU A 1 139 ? 16.533 14.631 21.707 1.00 27.49 139 GLU A CA 1
ATOM 1083 C C . GLU A 1 139 ? 15.634 13.493 21.250 1.00 24.86 139 GLU A C 1
ATOM 1084 O O . GLU A 1 139 ? 16.063 12.350 21.206 1.00 23.31 139 GLU A O 1
ATOM 1090 N N . ALA A 1 140 ? 14.380 13.800 20.946 1.00 22.93 140 ALA A N 1
ATOM 1091 C CA . ALA A 1 140 ? 13.493 12.779 20.400 1.00 22.09 140 ALA A CA 1
ATOM 1092 C C . ALA A 1 140 ? 14.085 12.271 19.086 1.00 21.40 140 ALA A C 1
ATOM 1093 O O . ALA A 1 140 ? 14.188 11.053 18.866 1.00 20.47 140 ALA A O 1
ATOM 1095 N N . VAL A 1 141 ? 14.504 13.194 18.228 1.00 21.10 141 VAL A N 1
ATOM 1096 C CA . VAL A 1 141 ? 15.030 12.807 16.908 1.00 20.84 141 VAL A CA 1
ATOM 1097 C C . VAL A 1 141 ? 16.336 12.044 17.063 1.00 20.57 141 VAL A C 1
ATOM 1098 O O . VAL A 1 141 ? 16.553 11.016 16.415 1.00 18.72 141 VAL A O 1
ATOM 1102 N N . ARG A 1 142 ? 17.220 12.541 17.924 1.00 20.54 142 ARG A N 1
ATOM 1103 C CA . ARG A 1 142 ? 18.447 11.812 18.230 1.00 21.24 142 ARG A CA 1
ATOM 1104 C C . ARG A 1 142 ? 18.180 10.376 18.697 1.00 20.20 142 ARG A C 1
ATOM 1105 O O . ARG A 1 142 ? 18.833 9.450 18.234 1.00 20.46 142 ARG A O 1
ATOM 1113 N N . SER A 1 143 ? 17.225 10.192 19.601 1.00 20.01 143 SER A N 1
ATOM 1114 C CA . SER A 1 143 ? 16.937 8.863 20.153 1.00 20.54 143 SER A CA 1
ATOM 1115 C C . SER A 1 143 ? 16.309 7.932 19.126 1.00 19.63 143 SER A C 1
ATOM 1116 O O . SER A 1 143 ? 16.593 6.734 19.112 1.00 19.31 143 SER A O 1
ATOM 1119 N N . GLU A 1 144 ? 15.421 8.485 18.298 1.00 19.20 144 GLU A N 1
ATOM 1120 C CA . GLU A 1 144 ? 14.769 7.704 17.248 1.00 19.24 144 GLU A CA 1
ATOM 1121 C C . GLU A 1 144 ? 15.802 7.261 16.214 1.00 18.31 144 GLU A C 1
ATOM 1122 O O . GLU A 1 144 ? 15.802 6.106 15.778 1.00 16.63 144 GLU A O 1
ATOM 1136 N N . THR A 1 146 ? 19.015 6.939 16.653 1.00 18.37 146 THR A N 1
ATOM 1137 C CA . THR A 1 146 ? 19.862 5.959 17.319 1.00 18.61 146 THR A CA 1
ATOM 1138 C C . THR A 1 146 ? 19.192 4.596 17.420 1.00 18.54 146 THR A C 1
ATOM 1139 O O . THR A 1 146 ? 19.804 3.582 17.104 1.00 18.37 146 THR A O 1
ATOM 1143 N N . HIS A 1 147 ? 17.931 4.582 17.837 1.00 18.76 147 HIS A N 1
ATOM 1144 C CA . HIS A 1 147 ? 17.200 3.347 17.981 1.00 19.55 147 HIS A CA 1
ATOM 1145 C C . HIS A 1 147 ? 16.995 2.660 16.628 1.00 18.47 147 HIS A C 1
ATOM 1146 O O . HIS A 1 147 ? 17.125 1.446 16.522 1.00 18.52 147 HIS A O 1
ATOM 1153 N N . ALA A 1 148 ? 16.695 3.442 15.589 1.00 18.09 148 ALA A N 1
ATOM 1154 C CA . ALA A 1 148 ? 16.525 2.885 14.245 1.00 18.02 148 ALA A CA 1
ATOM 1155 C C . ALA A 1 148 ? 17.771 2.148 13.757 1.00 17.70 148 ALA A C 1
ATOM 1156 O O . ALA A 1 148 ? 17.661 1.167 13.043 1.00 16.88 148 ALA A O 1
ATOM 1158 N N . LEU A 1 149 ? 18.954 2.625 14.126 1.00 17.85 149 LEU A N 1
ATOM 1159 C CA . LEU A 1 149 ? 20.193 1.969 13.709 1.00 18.32 149 LEU A CA 1
ATOM 1160 C C . LEU A 1 149 ? 20.583 0.820 14.649 1.00 18.62 149 LEU A C 1
ATOM 1161 O O . LEU A 1 149 ? 20.938 -0.254 14.193 1.00 17.43 149 LEU A O 1
ATOM 1166 N N . GLU A 1 150 ? 20.517 1.056 15.955 1.00 18.52 150 GLU A N 1
ATOM 1167 C CA . GLU A 1 150 ? 20.934 0.025 16.941 1.00 19.75 150 GLU A CA 1
ATOM 1168 C C . GLU A 1 150 ? 20.087 -1.241 16.860 1.00 19.56 150 GLU A C 1
ATOM 1169 O O . GLU A 1 150 ? 20.588 -2.363 17.057 1.00 19.42 150 GLU A O 1
ATOM 1175 N N . ARG A 1 151 ? 18.813 -1.080 16.521 1.00 19.41 151 ARG A N 1
ATOM 1176 C CA . ARG A 1 151 ? 17.891 -2.210 16.465 1.00 19.40 151 ARG A CA 1
ATOM 1177 C C . ARG A 1 151 ? 18.219 -3.180 15.344 1.00 19.71 151 ARG A C 1
ATOM 1178 O O . ARG A 1 151 ? 17.790 -4.333 15.395 1.00 20.75 151 ARG A O 1
ATOM 1186 N N . ILE A 1 152 ? 19.004 -2.747 14.359 1.00 19.71 152 ILE A N 1
ATOM 1187 C CA . ILE A 1 152 ? 19.481 -3.652 13.302 1.00 19.96 152 ILE A CA 1
ATOM 1188 C C . ILE A 1 152 ? 20.983 -3.902 13.445 1.00 20.78 152 ILE A C 1
ATOM 1189 O O . ILE A 1 152 ? 21.661 -4.236 12.485 1.00 20.38 152 ILE A O 1
ATOM 1194 N N . GLY A 1 153 ? 21.493 -3.733 14.659 1.00 21.70 153 GLY A N 1
ATOM 1195 C CA . GLY A 1 153 ? 22.807 -4.235 15.000 1.00 23.44 153 GLY A C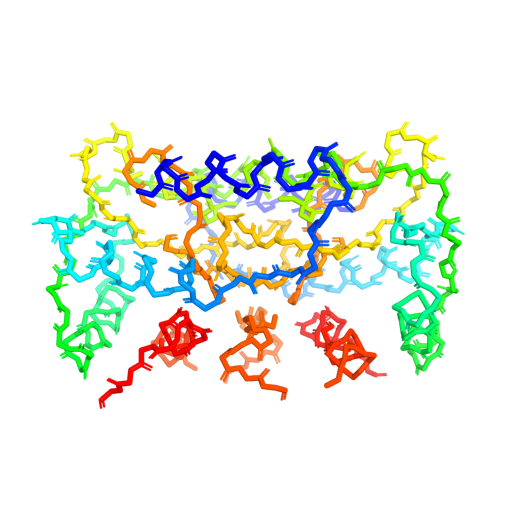A 1
ATOM 1196 C C . GLY A 1 153 ? 23.939 -3.259 14.777 1.00 23.74 153 GLY A C 1
ATOM 1197 O O . GLY A 1 153 ? 25.093 -3.650 14.871 1.00 24.05 153 GLY A O 1
ATOM 1198 N N . PHE A 1 154 ? 23.635 -1.998 14.485 1.00 24.38 154 PHE A N 1
ATOM 1199 C CA . PHE A 1 154 ? 24.676 -0.973 14.419 1.00 25.68 154 PHE A CA 1
ATOM 1200 C C . PHE A 1 154 ? 25.237 -0.693 15.806 1.00 26.72 154 PHE A C 1
ATOM 1201 O O . PHE A 1 154 ? 24.501 -0.736 16.793 1.00 25.87 154 PHE A O 1
ATOM 1209 N N . LYS A 1 155 ? 26.534 -0.387 15.852 1.00 28.34 155 LYS A N 1
ATOM 1210 C CA . LYS A 1 155 ? 27.254 -0.171 17.116 1.00 29.65 155 LYS A CA 1
ATOM 1211 C C . LYS A 1 155 ? 27.625 1.296 17.330 1.00 30.40 155 LYS A C 1
ATOM 1212 O O . LYS A 1 155 ? 28.608 1.787 16.773 1.00 31.23 155 LYS A O 1
ATOM 1218 N N . LEU B 1 2 ? -13.694 10.170 14.643 1.00 25.43 2 LEU B N 1
ATOM 1219 C CA . LEU B 1 2 ? -12.300 10.642 14.377 1.00 25.27 2 LEU B CA 1
ATOM 1220 C C . LEU B 1 2 ? -12.237 11.597 13.180 1.00 25.76 2 LEU B C 1
ATOM 1221 O O . LEU B 1 2 ? -11.324 12.431 13.092 1.00 26.01 2 LEU B O 1
ATOM 1226 N N . GLU B 1 3 ? -13.191 11.458 12.257 1.00 25.92 3 GLU B N 1
ATOM 1227 C CA . GLU B 1 3 ? -13.145 12.176 10.971 1.00 26.85 3 GLU B CA 1
ATOM 1228 C C . GLU B 1 3 ? -13.242 13.691 11.176 1.00 27.02 3 GLU B C 1
ATOM 1229 O O . GLU B 1 3 ? -12.694 14.473 10.386 1.00 26.78 3 GLU B O 1
ATOM 1235 N N . ASP B 1 4 ? -13.954 14.096 12.224 1.00 27.01 4 ASP B N 1
ATOM 1236 C CA . ASP B 1 4 ? -14.093 15.515 12.547 1.00 27.01 4 ASP B CA 1
ATOM 1237 C C . ASP B 1 4 ? -12.737 16.116 12.968 1.00 26.11 4 ASP B C 1
ATOM 1238 O O . ASP B 1 4 ? -12.353 17.193 12.490 1.00 25.31 4 ASP B O 1
ATOM 1243 N N . LEU B 1 5 ? -12.000 15.394 13.812 1.00 25.59 5 LEU B N 1
ATOM 1244 C CA . LEU B 1 5 ? -10.658 15.803 14.210 1.00 25.18 5 LEU B CA 1
ATOM 1245 C C . LEU B 1 5 ? -9.659 15.682 13.053 1.00 23.58 5 LEU B C 1
ATOM 1246 O O . LEU B 1 5 ? -8.763 16.519 12.929 1.00 21.75 5 LEU B O 1
ATOM 1251 N N . ILE B 1 6 ? -9.801 14.652 12.214 1.00 22.38 6 ILE B N 1
ATOM 1252 C CA . ILE B 1 6 ? -8.970 14.550 11.017 1.00 22.25 6 ILE B CA 1
ATOM 1253 C C . ILE B 1 6 ? -9.202 15.758 10.117 1.00 21.12 6 ILE B C 1
ATOM 1254 O O . ILE B 1 6 ? -8.254 16.352 9.623 1.00 19.41 6 ILE B O 1
ATOM 1259 N N . GLY B 1 7 ? -10.459 16.126 9.893 1.00 20.63 7 GLY B N 1
ATOM 1260 C CA . GLY B 1 7 ? -10.756 17.271 9.043 1.00 21.12 7 GLY B CA 1
ATOM 1261 C C . GLY B 1 7 ? -10.053 18.528 9.543 1.00 20.82 7 GLY B C 1
ATOM 1262 O O . GLY B 1 7 ? -9.378 19.246 8.776 1.00 20.99 7 GLY B O 1
ATOM 1263 N N . LYS B 1 8 ? -10.193 18.788 10.834 1.00 19.62 8 LYS B N 1
ATOM 1264 C CA . LYS B 1 8 ? -9.565 19.967 11.426 1.00 19.30 8 LYS B CA 1
ATOM 1265 C C . LYS B 1 8 ? -8.036 19.932 11.383 1.00 17.95 8 LYS B C 1
ATOM 1266 O O . LYS B 1 8 ? -7.395 20.955 11.162 1.00 17.43 8 LYS B O 1
ATOM 1272 N N . ALA B 1 9 ? -7.448 18.763 11.621 1.00 17.55 9 ALA B N 1
ATOM 1273 C CA . ALA B 1 9 ? -5.991 18.621 11.514 1.00 17.22 9 ALA B CA 1
ATOM 1274 C C . ALA B 1 9 ? -5.504 18.818 10.088 1.00 16.83 9 ALA B C 1
ATOM 1275 O O . ALA B 1 9 ? -4.443 19.407 9.854 1.00 16.15 9 ALA B O 1
ATOM 1277 N N . TYR B 1 10 ? -6.261 18.310 9.119 1.00 16.36 10 TYR B N 1
ATOM 1278 C CA . TYR B 1 10 ? -5.889 18.458 7.718 1.00 17.47 10 TYR B CA 1
ATOM 1279 C C . TYR B 1 10 ? -5.930 19.927 7.306 1.00 17.63 10 TYR B C 1
ATOM 1280 O O . TYR B 1 10 ? -5.053 20.402 6.581 1.00 18.90 10 TYR B O 1
ATOM 1289 N N . LEU B 1 11 ? -6.944 20.644 7.779 1.00 18.59 11 LEU B N 1
ATOM 1290 C CA . LEU B 1 11 ? -7.048 22.078 7.489 1.00 19.20 11 LEU B CA 1
ATOM 1291 C C . LEU B 1 11 ? -5.879 22.846 8.123 1.00 19.67 11 LEU B C 1
ATOM 1292 O O . LEU B 1 11 ? -5.330 23.738 7.482 1.00 19.79 11 LEU B O 1
ATOM 1297 N N . GLU B 1 12 ? -5.481 22.497 9.354 1.00 19.96 12 GLU B N 1
ATOM 1298 C CA . GLU B 1 12 ? -4.284 23.099 9.964 1.00 20.40 12 GLU B CA 1
ATOM 1299 C C . GLU B 1 12 ? -3.039 22.907 9.112 1.00 20.28 12 GLU B C 1
ATOM 1300 O O . GLU B 1 12 ? -2.300 23.842 8.839 1.00 20.00 12 GLU B O 1
ATOM 1306 N N . SER B 1 13 ? -2.773 21.672 8.729 1.00 19.36 13 SER B N 1
ATOM 1307 C CA . SER B 1 13 ? -1.613 21.399 7.889 1.00 20.17 13 SER B CA 1
ATOM 1308 C C . SER B 1 13 ? -1.676 22.192 6.572 1.00 20.23 13 SER B C 1
ATOM 1309 O O . SER B 1 13 ? -0.691 22.822 6.181 1.00 21.46 13 SER B O 1
ATOM 1312 N N . ALA B 1 14 ? -2.850 22.188 5.939 1.00 20.47 14 ALA B N 1
ATOM 1313 C CA . ALA B 1 14 ? -3.101 22.871 4.666 1.00 21.05 14 ALA B CA 1
ATOM 1314 C C . ALA B 1 14 ? -2.823 24.369 4.783 1.00 21.32 14 ALA B C 1
ATOM 1315 O O . ALA B 1 14 ? -2.356 25.005 3.831 1.00 21.90 14 ALA B O 1
ATOM 1317 N N . GLU B 1 15 ? -3.124 24.919 5.950 1.00 21.61 15 GLU B N 1
ATOM 1318 C CA . GLU B 1 15 ? -3.000 26.358 6.179 1.00 22.41 15 GLU B CA 1
ATOM 1319 C C . GLU B 1 15 ? -1.711 26.750 6.900 1.00 22.42 15 GLU B C 1
ATOM 1320 O O . GLU B 1 15 ? -1.571 27.889 7.364 1.00 22.16 15 GLU B O 1
ATOM 1326 N N . ASP B 1 16 ? -0.765 25.819 6.971 1.00 22.46 16 ASP B N 1
ATOM 1327 C CA . ASP B 1 16 ? 0.529 26.047 7.599 1.00 23.13 16 ASP B CA 1
ATOM 1328 C C . ASP B 1 16 ? 0.388 26.452 9.095 1.00 23.23 16 ASP B C 1
ATOM 1329 O O . ASP B 1 16 ? 1.159 27.278 9.618 1.00 23.23 16 ASP B O 1
ATOM 1334 N N . ARG B 1 17 ? -0.598 25.870 9.772 1.00 22.19 17 ARG B N 1
ATOM 1335 C CA . ARG B 1 17 ? -0.829 26.117 11.207 1.00 22.18 17 ARG B CA 1
ATOM 1336 C C . ARG B 1 17 ? -0.520 24.897 12.096 1.00 22.22 17 ARG B C 1
ATOM 1337 O O . ARG B 1 17 ? -0.659 24.974 13.314 1.00 23.00 17 ARG B O 1
ATOM 1345 N N . ARG B 1 18 ? -0.109 23.783 11.514 1.00 21.67 18 ARG B N 1
ATOM 1346 C CA . ARG B 1 18 ? 0.104 22.574 12.302 1.00 22.01 18 ARG B CA 1
ATOM 1347 C C . ARG B 1 18 ? 1.391 22.634 13.106 1.00 21.85 18 ARG B C 1
ATOM 1348 O O . ARG B 1 18 ? 2.465 22.830 12.541 1.00 22.41 18 ARG B O 1
ATOM 1356 N N . ARG B 1 19 ? 1.285 22.426 14.415 1.00 22.19 19 ARG B N 1
ATOM 1357 C CA . ARG B 1 19 ? 2.458 22.332 15.292 1.00 22.48 19 ARG B CA 1
ATOM 1358 C C . ARG B 1 19 ? 2.266 21.110 16.177 1.00 22.66 19 ARG B C 1
ATOM 1359 O O . ARG B 1 19 ? 1.983 21.198 17.371 1.00 23.18 19 ARG B O 1
ATOM 1367 N N . GLY B 1 20 ? 2.346 19.952 15.550 1.00 22.22 20 GLY B N 1
ATOM 1368 C CA . GLY B 1 20 ? 2.318 18.693 16.288 1.00 21.84 20 GLY B CA 1
ATOM 1369 C C . GLY B 1 20 ? 0.920 18.243 16.671 1.00 21.36 20 GLY B C 1
ATOM 1370 O O . GLY B 1 20 ? -0.064 18.912 16.390 1.00 20.87 20 GLY B O 1
ATOM 1371 N N . ASP B 1 21 ? 0.849 17.075 17.290 1.00 20.61 21 ASP B N 1
ATOM 1372 C CA . ASP B 1 21 ? -0.412 16.487 17.694 1.00 20.44 21 ASP B CA 1
ATOM 1373 C C . ASP B 1 21 ? -1.003 17.242 18.865 1.00 21.15 21 ASP B C 1
ATOM 1374 O O . ASP B 1 21 ? -0.265 17.798 19.669 1.00 21.98 21 ASP B O 1
ATOM 1379 N N . ARG B 1 22 ? -2.326 17.260 18.952 1.00 20.97 22 ARG B N 1
ATOM 1380 C CA . ARG B 1 22 ? -3.007 17.977 20.017 1.00 22.14 22 ARG B CA 1
ATOM 1381 C C . ARG B 1 22 ? -3.553 16.995 21.051 1.00 21.66 22 ARG B C 1
ATOM 1382 O O . ARG B 1 22 ? -3.885 15.855 20.717 1.00 19.91 22 ARG B O 1
ATOM 1390 N N . SER B 1 23 ? -3.612 17.423 22.311 1.00 21.32 23 SER B N 1
ATOM 1391 C CA . SER B 1 23 ? -4.150 16.579 23.395 1.00 22.06 23 SER B CA 1
ATOM 1392 C C . SER B 1 23 ? -5.519 15.998 23.076 1.00 21.83 23 SER B C 1
ATOM 1393 O O . SER B 1 23 ? -5.802 14.814 23.362 1.00 21.71 23 SER B O 1
ATOM 1396 N N . GLU B 1 24 ? -6.374 16.812 22.472 1.00 21.03 24 GLU B N 1
ATOM 1397 C CA . GLU B 1 24 ? -7.728 16.364 22.141 1.00 20.62 24 GLU B CA 1
ATOM 1398 C C . GLU B 1 24 ? -7.707 15.251 21.103 1.00 19.52 24 GLU B C 1
ATOM 1399 O O . GLU B 1 24 ? -8.594 14.402 21.088 1.00 18.55 24 GLU B O 1
ATOM 1405 N N . GLU B 1 25 ? -6.711 15.276 20.215 1.00 17.35 25 GLU B N 1
ATOM 1406 C CA . GLU B 1 25 ? -6.594 14.243 19.193 1.00 17.76 25 GLU B CA 1
ATOM 1407 C C . GLU B 1 25 ? -6.197 12.935 19.850 1.00 16.21 25 GLU B C 1
ATOM 1408 O O . GLU B 1 25 ? -6.725 11.887 19.510 1.00 17.13 25 GLU B O 1
ATOM 1414 N N . VAL B 1 26 ? -5.241 12.973 20.759 1.00 16.30 26 VAL B N 1
ATOM 1415 C CA . VAL B 1 26 ? -4.782 11.734 21.405 1.00 16.83 26 VAL B CA 1
ATOM 1416 C C . VAL B 1 26 ? -5.910 11.146 22.256 1.00 16.95 26 VAL B C 1
ATOM 1417 O O . VAL B 1 26 ? -6.135 9.924 22.293 1.00 16.36 26 VAL B O 1
ATOM 1421 N N . GLU B 1 27 ? -6.634 12.038 22.928 1.00 17.43 27 GLU B N 1
ATOM 1422 C CA . GLU B 1 27 ? -7.790 11.643 23.736 1.00 17.71 27 GLU B CA 1
ATOM 1423 C C . GLU B 1 27 ? -8.838 10.944 22.882 1.00 16.04 27 GLU B C 1
ATOM 1424 O O . GLU B 1 27 ? -9.402 9.945 23.317 1.00 16.34 27 GLU B O 1
ATOM 1430 N N . ALA B 1 28 ? -9.109 11.476 21.691 1.00 15.43 28 ALA B N 1
ATOM 1431 C CA . ALA B 1 28 ? -10.064 10.876 20.749 1.00 15.24 28 ALA B CA 1
ATOM 1432 C C . ALA B 1 28 ? -9.656 9.453 20.329 1.00 14.12 28 ALA B C 1
ATOM 1433 O O . ALA B 1 28 ? -10.494 8.559 20.157 1.00 14.98 28 ALA B O 1
ATOM 1435 N N . ILE B 1 29 ? -8.360 9.243 20.145 1.00 13.73 29 ILE B N 1
ATOM 1436 C CA . ILE B 1 29 ? -7.879 7.898 19.810 1.00 14.33 29 ILE B CA 1
ATOM 1437 C C . ILE B 1 29 ? -8.176 6.945 20.967 1.00 14.14 29 ILE B C 1
ATOM 1438 O O . ILE B 1 29 ? -8.713 5.845 20.752 1.00 13.79 29 ILE B O 1
ATOM 1443 N N . ARG B 1 30 ? -7.859 7.352 22.200 1.00 15.33 30 ARG B N 1
ATOM 1444 C CA . ARG B 1 30 ? -8.178 6.507 23.353 1.00 15.80 30 ARG B CA 1
ATOM 1445 C C . ARG B 1 30 ? -9.688 6.199 23.429 1.00 16.03 30 ARG B C 1
ATOM 1446 O O . ARG B 1 30 ? -10.071 5.068 23.672 1.00 15.63 30 ARG B O 1
ATOM 1454 N N . LYS B 1 31 ? -10.533 7.197 23.178 1.00 16.75 31 LYS B N 1
ATOM 1455 C CA . LYS B 1 31 ? -11.986 7.020 23.217 1.00 16.95 31 LYS B CA 1
ATOM 1456 C C . LYS B 1 31 ? -12.461 6.030 22.170 1.00 16.16 31 LYS B C 1
ATOM 1457 O O . LYS B 1 31 ? -13.297 5.179 22.455 1.00 15.86 31 LYS B O 1
ATOM 1463 N N . TYR B 1 32 ? -11.916 6.151 20.962 1.00 14.63 32 TYR B N 1
ATOM 1464 C CA . TYR B 1 32 ? -12.240 5.238 19.879 1.00 14.50 32 TYR B CA 1
ATOM 1465 C C . TYR B 1 32 ? -11.903 3.809 20.306 1.00 14.27 32 TYR B C 1
ATOM 1466 O O . TYR B 1 32 ? -12.697 2.893 20.125 1.00 15.06 32 TYR B O 1
ATOM 1475 N N . ILE B 1 33 ? -10.722 3.625 20.877 1.00 13.93 33 ILE B N 1
ATOM 1476 C CA . ILE B 1 33 ? -10.296 2.293 21.288 1.00 14.32 33 ILE B CA 1
ATOM 1477 C C . ILE B 1 33 ? -11.216 1.737 22.403 1.00 15.00 33 ILE B C 1
ATOM 1478 O O . ILE B 1 33 ? -11.634 0.591 22.359 1.00 13.94 33 ILE B O 1
ATOM 1483 N N . ARG B 1 34 ? -11.542 2.560 23.383 1.00 14.94 34 ARG B N 1
ATOM 1484 C CA . ARG B 1 34 ? -12.411 2.098 24.465 1.00 15.98 34 ARG B CA 1
ATOM 1485 C C . ARG B 1 34 ? -13.820 1.760 24.012 1.00 15.58 34 ARG B C 1
ATOM 1486 O O . ARG B 1 34 ? -14.481 0.896 24.607 1.00 16.60 34 ARG B O 1
ATOM 1494 N N . SER B 1 35 ? -14.297 2.468 23.001 1.00 15.05 35 SER B N 1
ATOM 1495 C CA . SER B 1 35 ? -15.643 2.308 22.476 1.00 16.23 35 SER B CA 1
ATOM 1496 C C . SER B 1 35 ? -15.809 1.174 21.452 1.00 15.57 35 SER B C 1
ATOM 1497 O O . SER B 1 35 ? -16.931 0.812 21.106 1.00 14.91 35 SER B O 1
ATOM 1500 N N . ALA B 1 36 ? -14.706 0.605 20.958 1.00 15.43 36 ALA B N 1
ATOM 1501 C CA . ALA B 1 36 ? -14.780 -0.390 19.897 1.00 16.02 36 ALA B CA 1
ATOM 1502 C C . ALA B 1 36 ? -15.642 -1.584 20.309 1.00 15.86 36 ALA B C 1
ATOM 1503 O O . ALA B 1 36 ? -15.451 -2.125 21.396 1.00 17.22 36 ALA B O 1
ATOM 1505 N N . ARG B 1 37 ? -16.562 -2.008 19.449 1.00 16.25 37 ARG B N 1
ATOM 1506 C CA . ARG B 1 37 ? -17.479 -3.122 19.762 1.00 17.53 37 ARG B CA 1
ATOM 1507 C C . ARG B 1 37 ? -16.867 -4.474 19.499 1.00 16.70 37 ARG B C 1
ATOM 1508 O O . ARG B 1 37 ? -17.316 -5.485 20.028 1.00 16.53 37 ARG B O 1
ATOM 1516 N N . ARG B 1 38 ? -15.857 -4.499 18.634 1.00 15.82 38 ARG B N 1
ATOM 1517 C CA . ARG B 1 38 ? -15.245 -5.742 18.255 1.00 16.47 38 ARG B CA 1
ATOM 1518 C C . ARG B 1 38 ? -13.823 -5.489 17.860 1.00 15.59 38 ARG B C 1
ATOM 1519 O O . ARG B 1 38 ? -13.589 -4.639 17.033 1.00 17.32 38 ARG B O 1
ATOM 1527 N N . THR B 1 39 ? -12.894 -6.217 18.462 1.00 14.59 39 THR B N 1
ATOM 1528 C CA . THR B 1 39 ? -11.490 -6.068 18.186 1.00 14.01 39 THR B CA 1
ATOM 1529 C C . THR B 1 39 ? -11.073 -7.425 17.638 1.00 13.42 39 THR B C 1
ATOM 1530 O O . THR B 1 39 ? -11.478 -8.450 18.182 1.00 12.74 39 THR B O 1
ATOM 1534 N N . VAL B 1 40 ? -10.300 -7.420 16.556 1.00 12.70 40 VAL B N 1
ATOM 1535 C CA . VAL B 1 40 ? -9.905 -8.633 15.872 1.00 13.46 40 VAL B CA 1
ATOM 1536 C C . VAL B 1 40 ? -8.386 -8.614 15.674 1.00 13.61 40 VAL B C 1
ATOM 1537 O O . VAL B 1 40 ? -7.784 -7.558 15.422 1.00 13.74 40 VAL B O 1
ATOM 1541 N N . VAL B 1 41 ? -7.796 -9.798 15.806 1.00 13.77 41 VAL B N 1
ATOM 1542 C CA . VAL B 1 41 ? -6.380 -10.021 15.619 1.00 14.53 41 VAL B CA 1
ATOM 1543 C C . VAL B 1 41 ? -6.211 -11.152 14.586 1.00 15.02 41 VAL B C 1
ATOM 1544 O O . VAL B 1 41 ? -6.766 -12.239 14.763 1.00 15.29 41 VAL B O 1
ATOM 1548 N N . PRO B 1 42 ? -5.493 -10.873 13.471 1.00 15.78 42 PRO B N 1
ATOM 1549 C CA . PRO B 1 42 ? -5.235 -11.915 12.456 1.00 16.29 42 PRO B CA 1
ATOM 1550 C C . PRO B 1 42 ? -4.190 -12.959 12.869 1.00 16.71 42 PRO B C 1
ATOM 1551 O O . PRO B 1 42 ? -4.185 -14.084 12.343 1.00 17.76 42 PRO B O 1
ATOM 1555 N N . ASN B 1 43 ? -3.284 -12.584 13.765 1.00 16.91 43 ASN B N 1
ATOM 1556 C CA . ASN B 1 43 ? -2.300 -13.520 14.291 1.00 18.54 43 ASN B CA 1
ATOM 1557 C C . ASN B 1 43 ? -3.018 -14.713 14.906 1.00 19.11 43 ASN B C 1
ATOM 1558 O O . ASN B 1 43 ? -3.978 -14.544 15.628 1.00 19.45 43 ASN B O 1
ATOM 1563 N N . TRP B 1 44 ? -2.579 -15.902 14.543 1.00 20.10 44 TRP B N 1
ATOM 1564 C CA . TRP B 1 44 ? -3.252 -17.153 14.984 1.00 20.87 44 TRP B CA 1
ATOM 1565 C C . TRP B 1 44 ? -2.532 -17.793 16.151 1.00 22.02 44 TRP B C 1
ATOM 1566 O O . TRP B 1 44 ? -3.136 -18.582 16.877 1.00 21.80 44 TRP B O 1
ATOM 1577 N N . ASN B 1 45 ? -1.253 -17.472 16.327 1.00 22.70 45 ASN B N 1
ATOM 1578 C CA . ASN B 1 45 ? -0.454 -18.084 17.365 1.00 24.63 45 ASN B CA 1
ATOM 1579 C C . ASN B 1 45 ? -0.983 -17.748 18.753 1.00 25.04 45 ASN B C 1
ATOM 1580 O O . ASN B 1 45 ? -0.983 -16.579 19.143 1.00 24.71 45 ASN B O 1
ATOM 1585 N N . ALA B 1 46 ? -1.427 -18.777 19.486 1.00 25.90 46 ALA B N 1
ATOM 1586 C CA . ALA B 1 46 ? -2.055 -18.600 20.811 1.00 26.29 46 ALA B CA 1
ATOM 1587 C C . ALA B 1 46 ? -1.186 -17.820 21.792 1.00 26.55 46 ALA B C 1
ATOM 1588 O O . ALA B 1 46 ? -1.697 -17.049 22.594 1.00 26.00 46 ALA B O 1
ATOM 1590 N N . GLU B 1 47 ? 0.119 -18.034 21.722 1.00 26.85 47 GLU B N 1
ATOM 1591 C CA . GLU B 1 47 ? 1.087 -17.319 22.540 1.00 27.55 47 GLU B CA 1
ATOM 1592 C C . GLU B 1 47 ? 1.056 -15.800 22.313 1.00 27.02 47 GLU B C 1
ATOM 1593 O O . GLU B 1 47 ? 1.074 -15.009 23.269 1.00 26.51 47 GLU B O 1
ATOM 1599 N N . LYS B 1 48 ? 1.008 -15.411 21.040 1.00 25.67 48 LYS B N 1
ATOM 1600 C CA . LYS B 1 48 ? 0.915 -14.001 20.654 1.00 25.08 48 LYS B CA 1
ATOM 1601 C C . LYS B 1 48 ? -0.465 -13.428 20.984 1.00 24.26 48 LYS B C 1
ATOM 1602 O O . LYS B 1 48 ? -0.562 -12.358 21.591 1.00 21.89 48 LYS B O 1
ATOM 1608 N N . VAL B 1 49 ? -1.520 -14.131 20.581 1.00 23.60 49 VAL B N 1
ATOM 1609 C CA . VAL B 1 49 ? -2.893 -13.691 20.874 1.00 24.25 49 VAL B CA 1
ATOM 1610 C C . VAL B 1 49 ? -3.164 -13.583 22.383 1.00 23.78 49 VAL B C 1
ATOM 1611 O O . VAL B 1 49 ? -3.789 -12.622 22.841 1.00 23.34 49 VAL B O 1
ATOM 1615 N N . ASP B 1 50 ? -2.697 -14.563 23.148 1.00 23.75 50 ASP B N 1
ATOM 1616 C CA . ASP B 1 50 ? -2.892 -14.532 24.598 1.00 23.49 50 ASP B CA 1
ATOM 1617 C C . ASP B 1 50 ? -2.114 -13.386 25.235 1.00 22.88 50 ASP B C 1
ATOM 1618 O O . ASP B 1 50 ? -2.621 -12.745 26.162 1.00 22.42 50 ASP B O 1
ATOM 1623 N N . ALA B 1 51 ? -0.913 -13.108 24.740 1.00 21.57 51 ALA B N 1
ATOM 1624 C CA . ALA B 1 51 ? -0.142 -11.984 25.267 1.00 21.53 51 ALA B CA 1
ATOM 1625 C C . ALA B 1 51 ? -0.859 -10.660 24.998 1.00 20.97 51 ALA B C 1
ATOM 1626 O O . ALA B 1 51 ? -0.955 -9.790 25.881 1.00 21.42 51 ALA B O 1
ATOM 1628 N N . ILE B 1 52 ? -1.375 -10.511 23.779 1.00 20.37 52 ILE B N 1
ATOM 1629 C CA . ILE B 1 52 ? -2.155 -9.338 23.423 1.00 19.00 52 ILE B CA 1
ATOM 1630 C C . ILE B 1 52 ? -3.353 -9.206 24.375 1.00 18.82 52 ILE B C 1
ATOM 1631 O O . ILE B 1 52 ? -3.590 -8.144 24.948 1.00 18.29 52 ILE B O 1
ATOM 1636 N N . ASN B 1 53 ? -4.092 -10.293 24.551 1.00 17.92 53 ASN B N 1
ATOM 1637 C CA . ASN B 1 53 ? -5.289 -10.261 25.382 1.00 18.35 53 ASN B CA 1
ATOM 1638 C C . ASN B 1 53 ? -5.018 -10.024 26.870 1.00 18.34 53 ASN B C 1
ATOM 1639 O O . ASN B 1 53 ? -5.833 -9.356 27.549 1.00 18.36 53 ASN B O 1
ATOM 1644 N N . ASP B 1 54 ? -3.882 -10.531 27.360 1.00 18.30 54 ASP B N 1
ATOM 1645 C CA . ASP B 1 54 ? -3.435 -10.273 28.724 1.00 18.73 54 ASP B CA 1
ATOM 1646 C C . ASP B 1 54 ? -3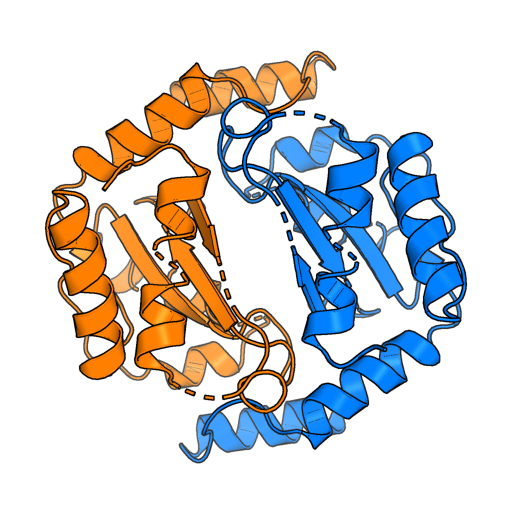.232 -8.777 28.920 1.00 18.17 54 ASP B C 1
ATOM 1647 O O . ASP B 1 54 ? -3.633 -8.238 29.938 1.00 17.17 54 ASP B O 1
ATOM 1652 N N . VAL B 1 55 ? -2.588 -8.123 27.947 1.00 16.97 55 VAL B N 1
ATOM 1653 C CA . VAL B 1 55 ? -2.373 -6.678 28.023 1.00 16.79 55 VAL B CA 1
ATOM 1654 C C . VAL B 1 55 ? -3.691 -5.933 27.938 1.00 16.73 55 VAL B C 1
ATOM 1655 O O . VAL B 1 55 ? -3.943 -5.061 28.759 1.00 17.20 55 VAL B O 1
ATOM 1659 N N . LEU B 1 56 ? -4.543 -6.268 26.981 1.00 16.05 56 LEU B N 1
ATOM 1660 C CA . LEU B 1 56 ? -5.822 -5.583 26.844 1.00 16.38 56 LEU B CA 1
ATOM 1661 C C . LEU B 1 56 ? -6.593 -5.658 28.164 1.00 17.04 56 LEU B C 1
ATOM 1662 O O . LEU B 1 56 ? -7.093 -4.655 28.658 1.00 16.25 56 LEU B O 1
ATOM 1667 N N . ARG B 1 57 ? -6.661 -6.851 28.733 1.00 17.73 57 ARG B N 1
ATOM 1668 C CA . ARG B 1 57 ? -7.387 -7.031 29.980 1.00 19.74 57 ARG B CA 1
ATOM 1669 C C . ARG B 1 57 ? -6.821 -6.131 31.085 1.00 18.86 57 ARG B C 1
ATOM 1670 O O . ARG B 1 57 ? -7.586 -5.486 31.821 1.00 19.38 57 ARG B O 1
ATOM 1678 N N . SER B 1 58 ? -5.493 -6.063 31.177 1.00 18.86 58 SER B N 1
ATOM 1679 C CA . SER B 1 58 ? -4.799 -5.236 32.190 1.00 19.58 58 SER B CA 1
ATOM 1680 C C . SER B 1 58 ? -5.064 -3.734 32.058 1.00 19.17 58 SER B C 1
ATOM 1681 O O . SER B 1 58 ? -4.916 -2.978 33.035 1.00 18.31 58 SER B O 1
ATOM 1684 N N . PHE B 1 59 ? -5.458 -3.314 30.861 1.00 17.66 59 PHE B N 1
ATOM 1685 C CA . PHE B 1 59 ? -5.828 -1.935 30.576 1.00 18.37 59 PHE B CA 1
ATOM 1686 C C . PHE B 1 59 ? -7.347 -1.738 30.546 1.00 17.60 59 PHE B C 1
ATOM 1687 O O . PHE B 1 59 ? -7.829 -0.676 30.163 1.00 17.47 59 PHE B O 1
ATOM 1695 N N . ASN B 1 60 ? -8.091 -2.755 30.989 1.00 18.37 60 ASN B N 1
ATOM 1696 C CA . ASN B 1 60 ? -9.536 -2.702 31.076 1.00 18.56 60 ASN B CA 1
ATOM 1697 C C . ASN B 1 60 ? -10.192 -2.601 29.699 1.00 18.48 60 ASN B C 1
ATOM 1698 O O . ASN B 1 60 ? -11.224 -1.971 29.546 1.00 18.50 60 ASN B O 1
ATOM 1703 N N . LEU B 1 61 ? -9.576 -3.202 28.678 1.00 17.91 61 LEU B N 1
ATOM 1704 C CA . LEU B 1 61 ? -10.125 -3.201 27.318 1.00 18.58 61 LEU B CA 1
ATOM 1705 C C . LEU B 1 61 ? -10.697 -4.581 26.927 1.00 19.24 61 LEU B C 1
ATOM 1706 O O . LEU B 1 61 ? -10.150 -5.587 27.311 1.00 18.83 61 LEU B O 1
ATOM 1711 N N . ARG B 1 62 ? -11.765 -4.613 26.131 1.00 19.82 62 ARG B N 1
ATOM 1712 C CA . ARG B 1 62 ? -12.336 -5.869 25.652 1.00 20.62 62 ARG B CA 1
ATOM 1713 C C . ARG B 1 62 ? -11.273 -6.692 24.909 1.00 20.08 62 ARG B C 1
ATOM 1714 O O . ARG B 1 62 ? -10.440 -6.165 24.180 1.00 19.07 62 ARG B O 1
ATOM 1722 N N . GLU B 1 63 ? -11.302 -7.998 25.103 1.00 19.31 63 GLU B N 1
ATOM 1723 C CA . GLU B 1 63 ? -10.328 -8.845 24.457 1.00 19.80 63 GLU B CA 1
ATOM 1724 C C . GLU B 1 63 ? -10.648 -9.041 22.979 1.00 18.32 63 GLU B C 1
ATOM 1725 O O . GLU B 1 63 ? -11.795 -8.937 22.546 1.00 17.44 63 GLU B O 1
ATOM 1731 N N . ALA B 1 64 ? -9.600 -9.350 22.229 1.00 17.68 64 ALA B N 1
ATOM 1732 C CA . ALA B 1 64 ? -9.676 -9.546 20.792 1.00 17.73 64 ALA B CA 1
ATOM 1733 C C . ALA B 1 64 ? -10.103 -10.977 20.472 1.00 18.69 64 ALA B C 1
ATOM 1734 O O . ALA B 1 64 ? -9.696 -11.954 21.153 1.00 17.85 64 ALA B O 1
ATOM 1736 N N . GLU B 1 65 ? -10.927 -11.101 19.447 1.00 19.44 65 GLU B N 1
ATOM 1737 C CA . GLU B 1 65 ? -11.126 -12.379 18.802 1.00 21.85 65 GLU B CA 1
ATOM 1738 C C . GLU B 1 65 ? -10.029 -12.573 17.782 1.00 21.15 65 GLU B C 1
ATOM 1739 O O . GLU B 1 65 ? -9.457 -11.626 17.290 1.00 20.50 65 GLU B O 1
ATOM 1745 N N . HIS B 1 66 ? -9.717 -13.800 17.431 1.00 22.68 66 HIS B N 1
ATOM 1746 C CA . HIS B 1 66 ? -8.680 -13.925 16.423 1.00 23.58 66 HIS B CA 1
ATOM 1747 C C . HIS B 1 66 ? -9.203 -14.674 15.232 1.00 23.35 66 HIS B C 1
ATOM 1748 O O . HIS B 1 66 ? -10.202 -15.391 15.314 1.00 22.31 66 HIS B O 1
ATOM 1755 N N . LEU B 1 67 ? -8.521 -14.479 14.118 1.00 23.62 67 LEU B N 1
ATOM 1756 C CA . LEU B 1 67 ? -8.890 -15.102 12.878 1.00 25.13 67 LEU B CA 1
ATOM 1757 C C . LEU B 1 67 ? -8.044 -16.348 12.676 1.00 26.54 67 LEU B C 1
ATOM 1758 O O . LEU B 1 67 ? -7.012 -16.562 13.325 1.00 26.11 67 LEU B O 1
ATOM 1763 N N . GLN B 1 68 ? -8.511 -17.191 11.778 1.00 27.76 68 GLN B N 1
ATOM 1764 C CA . GLN B 1 68 ? -7.743 -18.339 11.357 1.00 29.22 68 GLN B CA 1
ATOM 1765 C C . GLN B 1 68 ? -7.707 -18.333 9.840 1.00 28.94 68 GLN B C 1
ATOM 1766 O O . GLN B 1 68 ? -8.637 -18.802 9.179 1.00 30.04 68 GLN B O 1
ATOM 1772 N N . PHE B 1 69 ? -6.647 -17.744 9.303 1.00 27.79 69 PHE B N 1
ATOM 1773 C CA . PHE B 1 69 ? -6.343 -17.850 7.895 1.00 27.73 69 PHE B CA 1
ATOM 1774 C C . PHE B 1 69 ? -4.822 -17.780 7.739 1.00 25.92 69 PHE B C 1
ATOM 1775 O O . PHE B 1 69 ? -4.104 -17.457 8.685 1.00 25.85 69 PHE B O 1
ATOM 1783 N N . ASN B 1 70 ? -4.328 -18.099 6.552 1.00 25.14 70 ASN B N 1
ATOM 1784 C CA . ASN B 1 70 ? -2.892 -18.084 6.322 1.00 23.78 70 ASN B CA 1
ATOM 1785 C C . ASN B 1 70 ? -2.415 -16.641 6.291 1.00 23.35 70 ASN B C 1
ATOM 1786 O O . ASN B 1 70 ? -2.855 -15.860 5.440 1.00 24.53 70 ASN B O 1
ATOM 1791 N N . THR B 1 71 ? -1.530 -16.304 7.228 1.00 21.39 71 THR B N 1
ATOM 1792 C CA . THR B 1 71 ? -0.974 -14.952 7.336 1.00 21.06 71 THR B CA 1
ATOM 1793 C C . THR B 1 71 ? 0.454 -14.869 6.784 1.00 20.11 71 THR B C 1
ATOM 1794 O O . THR B 1 71 ? 1.012 -13.793 6.730 1.00 17.79 71 THR B O 1
ATOM 1798 N N . ASN B 1 72 ? 1.045 -16.003 6.387 1.00 19.61 72 ASN B N 1
ATOM 1799 C CA . ASN B 1 72 ? 2.322 -16.010 5.695 1.00 20.78 72 ASN B CA 1
ATOM 1800 C C . ASN B 1 72 ? 2.378 -15.142 4.471 1.00 20.37 72 ASN B C 1
ATOM 1801 O O . ASN B 1 72 ? 3.415 -14.588 4.159 1.00 21.68 72 ASN B O 1
ATOM 1806 N N . TRP B 1 73 ? 1.278 -15.040 3.746 1.00 21.16 73 TRP B N 1
ATOM 1807 C CA . TRP B 1 73 ? 1.313 -14.297 2.491 1.00 21.66 73 TRP B CA 1
ATOM 1808 C C . TRP B 1 73 ? 1.527 -12.789 2.678 1.00 20.04 73 TRP B C 1
ATOM 1809 O O . TRP B 1 73 ? 2.009 -12.107 1.756 1.00 19.84 73 TRP B O 1
ATOM 1820 N N . ALA B 1 74 ? 1.201 -12.262 3.861 1.00 16.51 74 ALA B N 1
ATOM 1821 C CA . ALA B 1 74 ? 1.522 -10.851 4.160 1.00 16.45 74 ALA B CA 1
ATOM 1822 C C . ALA B 1 74 ? 3.028 -10.565 4.047 1.00 15.25 74 ALA B C 1
ATOM 1823 O O . ALA B 1 74 ? 3.444 -9.430 3.795 1.00 14.01 74 ALA B O 1
ATOM 1825 N N . ASP B 1 75 ? 3.839 -11.597 4.256 1.00 15.72 75 ASP B N 1
ATOM 1826 C CA . ASP B 1 75 ? 5.289 -11.479 4.239 1.00 16.29 75 ASP B CA 1
ATOM 1827 C C . ASP B 1 75 ? 5.875 -11.344 2.823 1.00 16.32 75 ASP B C 1
ATOM 1828 O O . ASP B 1 75 ? 7.068 -11.197 2.664 1.00 17.55 75 ASP B O 1
ATOM 1833 N N . LEU B 1 76 ? 5.016 -11.367 1.807 1.00 15.58 76 LEU B N 1
ATOM 1834 C CA . LEU B 1 76 ? 5.424 -11.094 0.429 1.00 15.59 76 LEU B CA 1
ATOM 1835 C C . LEU B 1 76 ? 5.052 -9.676 0.001 1.00 15.36 76 LEU B C 1
ATOM 1836 O O . LEU B 1 76 ? 5.059 -9.355 -1.176 1.00 17.66 76 LEU B O 1
ATOM 1841 N N . THR B 1 77 ? 4.729 -8.824 0.961 1.00 13.90 77 THR B N 1
ATOM 1842 C CA . THR B 1 77 ? 4.339 -7.428 0.691 1.00 13.54 77 THR B CA 1
ATOM 1843 C C . THR B 1 77 ? 5.305 -6.518 1.419 1.00 14.16 77 THR B C 1
ATOM 1844 O O . THR B 1 77 ? 6.038 -6.971 2.270 1.00 14.13 77 THR B O 1
ATOM 1848 N N . ARG B 1 78 ? 5.278 -5.239 1.085 1.00 13.81 78 ARG B N 1
ATOM 1849 C CA . ARG B 1 78 ? 6.262 -4.289 1.566 1.00 15.13 78 ARG B CA 1
ATOM 1850 C C . ARG B 1 78 ? 6.201 -3.961 3.052 1.00 15.16 78 ARG B C 1
ATOM 1851 O O . ARG B 1 78 ? 7.239 -3.717 3.677 1.00 16.50 78 ARG B O 1
ATOM 1867 N N . PRO B 1 80 ? 4.477 -5.968 5.881 1.00 12.44 80 PRO B N 1
ATOM 1868 C CA . PRO B 1 80 ? 3.683 -7.144 6.250 1.00 12.36 80 PRO B CA 1
ATOM 1869 C C . PRO B 1 80 ? 2.675 -6.941 7.389 1.00 12.38 80 PRO B C 1
ATOM 1870 O O . PRO B 1 80 ? 1.528 -7.359 7.255 1.00 11.62 80 PRO B O 1
ATOM 1874 N N . ALA B 1 81 ? 3.073 -6.292 8.491 1.00 13.00 81 ALA B N 1
ATOM 1875 C CA . ALA B 1 81 ? 2.135 -6.082 9.609 1.00 12.19 81 ALA B CA 1
ATOM 1876 C C . ALA B 1 81 ? 0.904 -5.304 9.154 1.00 11.89 81 ALA B C 1
ATOM 1877 O O . ALA B 1 81 ? -0.221 -5.642 9.554 1.00 12.02 81 ALA B O 1
ATOM 1879 N N . VAL B 1 82 ? 1.118 -4.245 8.369 1.00 10.11 82 VAL B N 1
ATOM 1880 C CA . VAL B 1 82 ? 0.002 -3.420 7.862 1.00 11.37 82 VAL B CA 1
ATOM 1881 C C . VAL B 1 82 ? -0.887 -4.218 6.918 1.00 10.79 82 VAL B C 1
ATOM 1882 O O . VAL B 1 82 ? -2.120 -4.214 7.013 1.00 11.90 82 VAL B O 1
ATOM 1886 N N . THR B 1 83 ? -0.254 -4.976 6.020 1.00 11.24 83 THR B N 1
ATOM 1887 C CA . THR B 1 83 ? -0.993 -5.847 5.100 1.00 10.85 83 THR B CA 1
ATOM 1888 C C . THR B 1 83 ? -1.908 -6.814 5.885 1.00 10.83 83 THR B C 1
ATOM 1889 O O . THR B 1 83 ? -3.091 -6.984 5.568 1.00 12.61 83 THR B O 1
ATOM 1893 N N . LYS B 1 84 ? -1.355 -7.378 6.953 1.00 11.02 84 LYS B N 1
ATOM 1894 C CA . LYS B 1 84 ? -2.036 -8.353 7.763 1.00 11.14 84 LYS B CA 1
ATOM 1895 C C . LYS B 1 84 ? -3.247 -7.700 8.466 1.00 10.78 84 LYS B C 1
ATOM 1896 O O . LYS B 1 84 ? -4.328 -8.282 8.560 1.00 11.78 84 LYS B O 1
ATOM 1902 N N . ALA B 1 85 ? -3.038 -6.492 8.957 1.00 11.29 85 ALA B N 1
ATOM 1903 C CA . ALA B 1 85 ? -4.076 -5.747 9.629 1.00 10.89 85 ALA B CA 1
ATOM 1904 C C . ALA B 1 85 ? -5.195 -5.477 8.639 1.00 10.40 85 ALA B C 1
ATOM 1905 O O . ALA B 1 85 ? -6.387 -5.707 8.945 1.00 10.52 85 ALA B O 1
ATOM 1907 N N . LEU B 1 86 ? -4.832 -5.017 7.448 1.00 10.88 86 LEU B N 1
ATOM 1908 C CA . LEU B 1 86 ? -5.853 -4.715 6.417 1.00 11.46 86 LEU B CA 1
ATOM 1909 C C . LEU B 1 86 ? -6.648 -5.966 6.003 1.00 12.31 86 LEU B C 1
ATOM 1910 O O . LEU B 1 86 ? -7.881 -5.903 5.787 1.00 10.51 86 LEU B O 1
ATOM 1923 N N . ALA B 1 88 ? -7.239 -8.543 7.940 1.00 12.43 88 ALA B N 1
ATOM 1924 C CA . ALA B 1 88 ? -8.145 -8.755 9.080 1.00 12.30 88 ALA B CA 1
ATOM 1925 C C . ALA B 1 88 ? -9.355 -7.832 9.010 1.00 11.93 88 ALA B C 1
ATOM 1926 O O . ALA B 1 88 ? -10.495 -8.270 9.203 1.00 12.24 88 ALA B O 1
ATOM 1928 N N . LEU B 1 89 ? -9.122 -6.556 8.705 1.00 11.98 89 LEU B N 1
ATOM 1929 C CA . LEU B 1 89 ? -10.229 -5.607 8.572 1.00 12.74 89 LEU B CA 1
ATOM 1930 C C . LEU B 1 89 ? -11.187 -5.995 7.445 1.00 12.61 89 LEU B C 1
ATOM 1931 O O . LEU B 1 89 ? -12.414 -6.007 7.625 1.00 13.85 89 LEU B O 1
ATOM 1936 N N . ASP B 1 90 ? -10.627 -6.369 6.302 1.00 12.89 90 ASP B N 1
ATOM 1937 C CA . ASP B 1 90 ? -11.427 -6.631 5.104 1.00 14.65 90 ASP B CA 1
ATOM 1938 C C . ASP B 1 90 ? -12.273 -7.906 5.204 1.00 14.97 90 ASP B C 1
ATOM 1939 O O . ASP B 1 90 ? -13.357 -7.976 4.620 1.00 15.70 90 ASP B O 1
ATOM 1944 N N . ILE B 1 91 ? -11.776 -8.889 5.951 1.00 15.43 91 ILE B N 1
ATOM 1945 C CA . ILE B 1 91 ? -12.490 -10.131 6.208 1.00 16.96 91 ILE B CA 1
ATOM 1946 C C . ILE B 1 91 ? -13.537 -9.996 7.308 1.00 17.09 91 ILE B C 1
ATOM 1947 O O . ILE B 1 91 ? -14.572 -10.634 7.254 1.00 17.70 91 ILE B O 1
ATOM 1952 N N . SER B 1 92 ? -13.232 -9.202 8.326 1.00 16.87 92 SER B N 1
ATOM 1953 C CA . SER B 1 92 ? -14.027 -9.178 9.575 1.00 18.05 92 SER B CA 1
ATOM 1954 C C . SER B 1 92 ? -15.013 -8.028 9.693 1.00 18.44 92 SER B C 1
ATOM 1955 O O . SER B 1 92 ? -16.036 -8.144 10.391 1.00 20.44 92 SER B O 1
ATOM 1958 N N . GLY B 1 93 ? -14.705 -6.889 9.101 1.00 18.86 93 GLY B N 1
ATOM 1959 C CA . GLY B 1 93 ? -15.485 -5.677 9.303 1.00 19.33 93 GLY B CA 1
ATOM 1960 C C . GLY B 1 93 ? -15.449 -5.119 10.724 1.00 19.84 93 GLY B C 1
ATOM 1961 O O . GLY B 1 93 ? -16.297 -4.281 11.093 1.00 20.51 93 GLY B O 1
ATOM 1962 N N . ALA B 1 94 ? -14.449 -5.536 11.504 1.00 18.94 94 ALA B N 1
ATOM 1963 C CA . ALA B 1 94 ? -14.342 -5.130 12.890 1.00 18.78 94 ALA B CA 1
ATOM 1964 C C . ALA B 1 94 ? -14.076 -3.654 13.034 1.00 17.74 94 ALA B C 1
ATOM 1965 O O . ALA B 1 94 ? -13.604 -2.983 12.102 1.00 17.74 94 ALA B O 1
ATOM 1967 N N . ASP B 1 95 ? -14.304 -3.179 14.249 1.00 16.39 95 ASP B N 1
ATOM 1968 C CA . ASP B 1 95 ? -14.096 -1.782 14.610 1.00 16.02 95 ASP B CA 1
ATOM 1969 C C . ASP B 1 95 ? -12.654 -1.454 14.970 1.00 14.80 95 ASP B C 1
ATOM 1970 O O . ASP B 1 95 ? -12.211 -0.320 14.821 1.00 13.79 95 ASP B O 1
ATOM 1975 N N . LEU B 1 96 ? -11.901 -2.459 15.394 1.00 14.14 96 LEU B N 1
ATOM 1976 C CA . LEU B 1 96 ? -10.523 -2.256 15.803 1.00 13.08 96 LEU B CA 1
ATOM 1977 C C . LEU B 1 96 ? -9.767 -3.502 15.430 1.00 12.28 96 LEU B C 1
ATOM 1978 O O . LEU B 1 96 ? -10.259 -4.633 15.633 1.00 11.58 96 LEU B O 1
ATOM 1983 N N . VAL B 1 97 ? -8.588 -3.299 14.848 1.00 11.86 97 VAL B N 1
ATOM 1984 C CA . VAL B 1 97 ? -7.731 -4.400 14.476 1.00 11.31 97 VAL B CA 1
ATOM 1985 C C . VAL B 1 97 ? -6.384 -4.200 15.145 1.00 11.53 97 VAL B C 1
ATOM 1986 O O . VAL B 1 97 ? -5.850 -3.110 15.136 1.00 11.85 97 VAL B O 1
ATOM 1990 N N . ILE B 1 98 ? -5.855 -5.267 15.720 1.00 11.19 98 ILE B N 1
ATOM 1991 C CA . ILE B 1 98 ? -4.510 -5.299 16.261 1.00 12.16 98 ILE B CA 1
ATOM 1992 C C . ILE B 1 98 ? -3.756 -6.425 15.564 1.00 12.16 98 ILE B C 1
ATOM 1993 O O . ILE B 1 98 ? -4.202 -7.559 15.578 1.00 1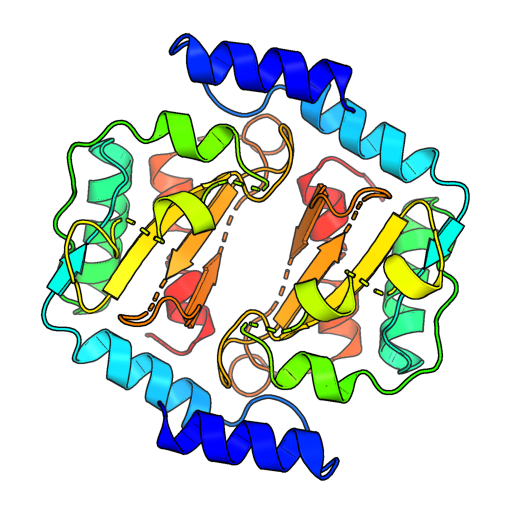2.98 98 ILE B O 1
ATOM 1998 N N . ALA B 1 99 ? -2.605 -6.103 14.985 1.00 11.72 99 ALA B N 1
ATOM 1999 C CA . ALA B 1 99 ? -1.875 -7.058 14.181 1.00 12.51 99 ALA B CA 1
ATOM 2000 C C . ALA B 1 99 ? -0.396 -6.873 14.362 1.00 12.55 99 ALA B C 1
ATOM 2001 O O . ALA B 1 99 ? 0.069 -5.772 14.591 1.00 11.57 99 ALA B O 1
ATOM 2003 N N . ARG B 1 100 ? 0.337 -7.970 14.244 1.00 13.69 100 ARG B N 1
ATOM 2004 C CA . ARG B 1 100 ? 1.772 -7.953 14.424 1.00 14.09 100 ARG B CA 1
ATOM 2005 C C . ARG B 1 100 ? 2.421 -8.714 13.298 1.00 13.53 100 ARG B C 1
ATOM 2006 O O . ARG B 1 100 ? 1.945 -9.753 12.892 1.00 12.64 100 ARG B O 1
ATOM 2014 N N . GLY B 1 101 ? 3.508 -8.172 12.785 1.00 12.42 101 GLY B N 1
ATOM 2015 C CA . GLY B 1 101 ? 4.232 -8.821 11.724 1.00 12.49 101 GLY B CA 1
ATOM 2016 C C . GLY B 1 101 ? 5.486 -8.053 11.424 1.00 12.91 101 GLY B C 1
ATOM 2017 O O . GLY B 1 101 ? 5.905 -7.157 12.206 1.00 13.41 101 GLY B O 1
ATOM 2018 N N . ARG B 1 102 ? 6.114 -8.395 10.311 1.00 12.92 102 ARG B N 1
ATOM 2019 C CA . ARG B 1 102 ? 7.354 -7.730 9.925 1.00 13.17 102 ARG B CA 1
ATOM 2020 C C . ARG B 1 102 ? 7.123 -6.270 9.554 1.00 12.82 102 ARG B C 1
ATOM 2021 O O . ARG B 1 102 ? 6.071 -5.917 9.012 1.00 14.14 102 ARG B O 1
ATOM 2029 N N . LEU B 1 103 ? 8.059 -5.415 9.942 1.00 13.03 103 LEU B N 1
ATOM 2030 C CA . LEU B 1 103 ? 7.992 -3.958 9.676 1.00 12.90 103 LEU B CA 1
ATOM 2031 C C . LEU B 1 103 ? 8.076 -3.644 8.170 1.00 11.56 103 LEU B C 1
ATOM 2032 O O . LEU B 1 103 ? 7.232 -2.948 7.576 1.00 15.16 103 LEU B O 1
ATOM 2037 N N . GLY B 1 104 ? 9.126 -4.168 7.549 1.00 11.48 104 GLY B N 1
ATOM 2038 C CA . GLY B 1 104 ? 9.424 -3.906 6.149 1.00 11.73 104 GLY B CA 1
ATOM 2039 C C . GLY B 1 104 ? 10.112 -5.090 5.486 1.00 12.69 104 GLY B C 1
ATOM 2040 O O . GLY B 1 104 ? 9.536 -6.194 5.425 1.00 12.05 104 GLY B O 1
ATOM 2041 N N . VAL B 1 105 ? 11.331 -4.861 4.985 1.00 12.86 105 VAL B N 1
ATOM 2042 C CA . VAL B 1 105 ? 12.068 -5.913 4.292 1.00 13.15 105 VAL B CA 1
ATOM 2043 C C . VAL B 1 105 ? 12.457 -7.053 5.254 1.00 12.80 105 VAL B C 1
ATOM 2044 O O . VAL B 1 105 ? 12.519 -6.862 6.484 1.00 12.61 105 VAL B O 1
ATOM 2048 N N . PRO B 1 106 ? 12.747 -8.238 4.697 1.00 14.14 106 PRO B N 1
ATOM 2049 C CA . PRO B 1 106 ? 13.376 -9.269 5.536 1.00 14.06 106 PRO B CA 1
ATOM 2050 C C . PRO B 1 106 ? 14.549 -8.701 6.304 1.00 14.03 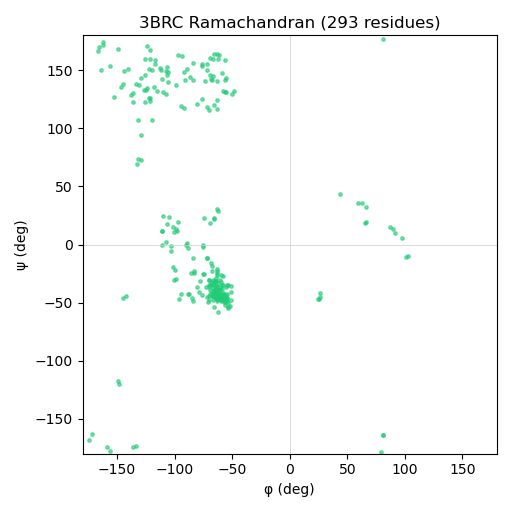106 PRO B C 1
ATOM 2051 O O . PRO B 1 106 ? 15.406 -8.038 5.734 1.00 14.52 106 PRO B O 1
ATOM 2055 N N . GLY B 1 107 ? 14.595 -8.975 7.593 1.00 13.89 107 GLY B N 1
ATOM 2056 C CA . GLY B 1 107 ? 15.649 -8.456 8.462 1.00 14.70 107 GLY B CA 1
ATOM 2057 C C . GLY B 1 107 ? 15.292 -7.262 9.307 1.00 14.56 107 GLY B C 1
ATOM 2058 O O . GLY B 1 107 ? 16.069 -6.894 10.198 1.00 16.77 107 GLY B O 1
ATOM 2059 N N . SER B 1 108 ? 14.136 -6.651 9.030 1.00 15.40 108 SER B N 1
ATOM 2060 C CA . SER B 1 108 ? 13.757 -5.359 9.611 1.00 14.27 108 SER B CA 1
ATOM 2061 C C . SER B 1 108 ? 13.006 -5.418 10.956 1.00 13.80 108 SER B C 1
ATOM 2062 O O . SER B 1 108 ? 12.660 -4.365 11.513 1.00 13.58 108 SER B O 1
ATOM 2065 N N . GLY B 1 109 ? 12.774 -6.622 11.500 1.00 13.66 109 GLY B N 1
ATOM 2066 C CA . GLY B 1 109 ? 12.147 -6.739 12.812 1.00 13.97 109 GLY B CA 1
ATOM 2067 C C . GLY B 1 109 ? 10.651 -6.610 12.784 1.00 14.52 109 GLY B C 1
ATOM 2068 O O . GLY B 1 109 ? 10.038 -6.688 11.712 1.00 13.84 109 GLY B O 1
ATOM 2069 N N . SER B 1 110 ? 10.055 -6.378 13.956 1.00 14.25 110 SER B N 1
ATOM 2070 C CA . SER B 1 110 ? 8.609 -6.496 14.103 1.00 15.46 110 SER B CA 1
ATOM 2071 C C . SER B 1 110 ? 7.937 -5.164 14.371 1.00 14.03 110 SER B C 1
ATOM 2072 O O . SER B 1 110 ? 8.525 -4.230 14.947 1.00 14.47 110 SER B O 1
ATOM 2075 N N . LEU B 1 111 ? 6.686 -5.123 13.939 1.00 13.87 111 LEU B N 1
ATOM 2076 C CA . LEU B 1 111 ? 5.795 -3.990 14.108 1.00 13.85 111 LEU B CA 1
ATOM 2077 C C . LEU B 1 111 ? 4.439 -4.537 14.534 1.00 13.92 111 LEU B C 1
ATOM 2078 O O . LEU B 1 111 ? 3.892 -5.452 13.881 1.00 14.18 111 LEU B O 1
ATOM 2083 N N . LEU B 1 112 ? 3.893 -3.956 15.608 1.00 13.86 112 LEU B N 1
ATOM 2084 C CA . LEU B 1 112 ? 2.524 -4.198 16.033 1.00 13.02 112 LEU B CA 1
ATOM 2085 C C . LEU B 1 112 ? 1.735 -2.931 15.772 1.00 12.51 112 LEU B C 1
ATOM 2086 O O . LEU B 1 112 ? 2.184 -1.835 16.128 1.00 12.45 112 LEU B O 1
ATOM 2091 N N . VAL B 1 113 ? 0.566 -3.064 15.133 1.00 11.74 113 VAL B N 1
ATOM 2092 C CA . VAL B 1 113 ? -0.226 -1.902 14.809 1.00 11.99 113 VAL B CA 1
ATOM 2093 C C . VAL B 1 113 ? -1.614 -2.007 15.426 1.00 11.64 113 VAL B C 1
ATOM 2094 O O . VAL B 1 113 ? -2.121 -3.105 15.629 1.00 12.41 113 VAL B O 1
ATOM 2098 N N . ILE B 1 114 ? -2.183 -0.843 15.726 1.00 11.01 114 ILE B N 1
ATOM 2099 C CA . ILE B 1 114 ? -3.599 -0.716 16.131 1.00 11.70 114 ILE B CA 1
ATOM 2100 C C . ILE B 1 114 ? -4.274 0.140 15.038 1.00 10.75 114 ILE B C 1
ATOM 2101 O O . ILE B 1 114 ? -3.837 1.256 14.743 1.00 10.92 114 ILE B O 1
ATOM 2114 N N . ASP B 1 116 ? -7.962 1.302 12.894 1.00 12.37 116 ASP B N 1
ATOM 2115 C CA . ASP B 1 116 ? -9.402 1.534 13.065 1.00 13.02 116 ASP B CA 1
ATOM 2116 C C . ASP B 1 116 ? -10.230 0.913 11.931 1.00 12.55 116 ASP B C 1
ATOM 2117 O O . ASP B 1 116 ? -9.692 0.235 11.069 1.00 12.96 116 ASP B O 1
ATOM 2122 N N . SER B 1 117 ? -11.538 1.162 11.921 1.00 13.53 117 SER B N 1
ATOM 2123 C CA . SER B 1 117 ? -12.446 0.454 11.027 1.00 14.03 117 SER B CA 1
ATOM 2124 C C . SER B 1 117 ? -12.313 0.871 9.565 1.00 14.42 117 SER B C 1
ATOM 2125 O O . SER B 1 117 ? -12.899 0.222 8.683 1.00 15.65 117 SER B O 1
ATOM 2128 N N . ARG B 1 118 ? -11.584 1.957 9.302 1.00 13.65 118 ARG B N 1
ATOM 2129 C CA . ARG B 1 118 ? -11.385 2.391 7.949 1.00 15.63 118 ARG B CA 1
ATOM 2130 C C . ARG B 1 118 ? -9.963 2.210 7.472 1.00 14.70 118 ARG B C 1
ATOM 2131 O O . ARG B 1 118 ? -9.606 2.756 6.423 1.00 14.15 118 ARG B O 1
ATOM 2139 N N . GLY B 1 119 ? -9.158 1.476 8.228 1.00 13.65 119 GLY B N 1
ATOM 2140 C CA . GLY B 1 119 ? -7.785 1.175 7.847 1.00 15.12 119 GLY B CA 1
ATOM 2141 C C . GLY B 1 119 ? -6.725 2.196 8.239 1.00 15.77 119 GLY B C 1
ATOM 2142 O O . GLY B 1 119 ? -5.595 2.160 7.727 1.00 16.80 119 GLY B O 1
ATOM 2143 N N . ARG B 1 120 ? -7.079 3.100 9.153 1.00 15.54 120 ARG B N 1
ATOM 2144 C CA . ARG B 1 120 ? -6.144 4.112 9.616 1.00 15.82 120 ARG B CA 1
ATOM 2145 C C . ARG B 1 120 ? -5.400 3.649 10.843 1.00 14.57 120 ARG B C 1
ATOM 2146 O O . ARG B 1 120 ? -5.921 2.886 11.641 1.00 14.02 120 ARG B O 1
ATOM 2154 N N . LEU B 1 121 ? -4.160 4.116 10.972 1.00 14.23 121 LEU B N 1
ATOM 2155 C CA . LEU B 1 121 ? -3.250 3.676 12.005 1.00 13.11 121 LEU B CA 1
ATOM 2156 C C . LEU B 1 121 ? -3.369 4.599 13.229 1.00 12.25 121 LEU B C 1
ATOM 2157 O O . LEU B 1 121 ? -3.132 5.810 13.130 1.00 12.55 121 LEU B O 1
ATOM 2162 N N . LEU B 1 122 ? -3.791 4.015 14.341 1.00 13.15 122 LEU B N 1
ATOM 2163 C CA . LEU B 1 122 ? -3.982 4.714 15.602 1.00 12.00 122 LEU B CA 1
ATOM 2164 C C . LEU B 1 122 ? -2.734 4.770 16.467 1.00 12.09 122 LEU B C 1
ATOM 2165 O O . LEU B 1 122 ? -2.467 5.775 17.113 1.00 14.16 122 LEU B O 1
ATOM 2170 N N . SER B 1 123 ? -2.023 3.646 16.549 1.00 11.93 123 SER B N 1
ATOM 2171 C CA . SER B 1 123 ? -0.811 3.541 17.322 1.00 12.15 123 SER B CA 1
ATOM 2172 C C . SER B 1 123 ? -0.042 2.311 16.859 1.00 10.71 123 SER B C 1
ATOM 2173 O O . SER B 1 123 ? -0.531 1.513 16.050 1.00 11.62 123 SER B O 1
ATOM 2176 N N . ALA B 1 124 ? 1.181 2.172 17.359 1.00 11.64 124 ALA B N 1
ATOM 2177 C CA . ALA B 1 124 ? 2.022 1.081 16.970 1.00 12.04 124 ALA B CA 1
ATOM 2178 C C . ALA B 1 124 ? 3.206 0.945 17.924 1.00 11.77 124 ALA B C 1
ATOM 2179 O O . ALA B 1 124 ? 3.447 1.808 18.746 1.00 13.21 124 ALA B O 1
ATOM 2181 N N . ALA B 1 125 ? 3.944 -0.147 17.800 1.00 11.89 125 ALA B N 1
ATOM 2182 C CA . ALA B 1 125 ? 5.135 -0.389 18.591 1.00 12.52 125 ALA B CA 1
ATOM 2183 C C . ALA B 1 125 ? 6.002 -1.397 17.870 1.00 13.69 125 ALA B C 1
ATOM 2184 O O . ALA B 1 125 ? 5.513 -2.144 17.046 1.00 14.04 125 ALA B O 1
ATOM 2194 N N . SER B 1 127 ? 9.710 -4.057 17.842 1.00 16.99 127 SER B N 1
ATOM 2195 C CA . SER B 1 127 ? 10.828 -4.739 18.495 1.00 17.36 127 SER B CA 1
ATOM 2196 C C . SER B 1 127 ? 11.947 -4.989 17.454 1.00 17.32 127 SER B C 1
ATOM 2197 O O . SER B 1 127 ? 11.685 -5.071 16.238 1.00 15.24 127 SER B O 1
ATOM 2200 N N . PRO B 1 128 ? 13.199 -5.077 17.921 1.00 17.91 128 PRO B N 1
ATOM 2201 C CA . PRO B 1 128 ? 14.274 -5.487 17.010 1.00 18.61 128 PRO B CA 1
ATOM 2202 C C . PRO B 1 128 ? 14.064 -6.906 16.504 1.00 18.98 128 PRO B C 1
ATOM 2203 O O . PRO B 1 128 ? 13.296 -7.650 17.098 1.00 18.87 128 PRO B O 1
ATOM 2207 N N . PRO B 1 129 ? 14.768 -7.300 15.439 1.00 20.38 129 PRO B N 1
ATOM 2208 C CA . PRO B 1 129 ? 14.680 -8.733 15.056 1.00 22.76 129 PRO B CA 1
ATOM 2209 C C . PRO B 1 129 ? 15.133 -9.621 16.214 1.00 24.31 129 PRO B C 1
ATOM 2210 O O . PRO B 1 129 ? 15.981 -9.205 16.986 1.00 23.42 129 PRO B O 1
ATOM 2214 N N . HIS B 1 130 ? 14.558 -10.815 16.349 1.00 26.95 130 HIS B N 1
ATOM 2215 C CA . HIS B 1 130 ? 14.861 -11.677 17.499 1.00 28.30 130 HIS B CA 1
ATOM 2216 C C . HIS B 1 130 ? 16.346 -12.042 17.556 1.00 29.83 130 HIS B C 1
ATOM 2217 O O . HIS B 1 130 ? 16.895 -12.266 18.648 1.00 29.80 130 HIS B O 1
ATOM 2224 N N . VAL B 1 131 ? 16.987 -12.118 16.387 1.00 31.52 131 VAL B N 1
ATOM 2225 C CA . VAL B 1 131 ? 18.423 -12.404 16.326 1.00 32.66 131 VAL B CA 1
ATOM 2226 C C . VAL B 1 131 ? 19.254 -11.297 16.981 1.00 34.02 131 VAL B C 1
ATOM 2227 O O . VAL B 1 131 ? 20.327 -11.569 17.522 1.00 34.17 131 VAL B O 1
ATOM 2231 N N . ILE B 1 132 ? 18.739 -10.067 16.965 1.00 35.62 132 ILE B N 1
ATOM 2232 C CA . ILE B 1 132 ? 19.413 -8.916 17.585 1.00 37.17 132 ILE B CA 1
ATOM 2233 C C . ILE B 1 132 ? 19.130 -8.820 19.079 1.00 38.86 132 ILE B C 1
ATOM 2234 O O . ILE B 1 132 ? 20.049 -8.628 19.877 1.00 38.96 132 ILE B O 1
ATOM 2239 N N . HIS B 1 133 ? 17.855 -8.922 19.439 1.00 40.93 133 HIS B N 1
ATOM 2240 C CA . HIS B 1 133 ? 17.428 -8.900 20.830 1.00 42.48 133 HIS B CA 1
ATOM 2241 C C . HIS B 1 133 ? 16.724 -10.213 21.148 1.00 44.30 133 HIS B C 1
ATOM 2242 O O . HIS B 1 133 ? 15.604 -10.457 20.686 1.00 44.10 133 HIS B O 1
ATOM 2249 N N . SER B 1 134 ? 17.396 -11.060 21.918 1.00 45.94 134 SER B N 1
ATOM 2250 C CA . SER B 1 134 ? 16.785 -12.284 22.422 1.00 47.55 134 SER B CA 1
ATOM 2251 C C . SER B 1 134 ? 15.801 -11.935 23.534 1.00 48.51 134 SER B C 1
ATOM 2252 O O . SER B 1 134 ? 16.119 -12.022 24.729 1.00 49.19 134 SER B O 1
ATOM 2263 N N . GLU B 1 136 ? 12.106 -13.223 24.740 1.00 47.16 136 GLU B N 1
ATOM 2264 C CA . GLU B 1 136 ? 11.097 -14.248 24.519 1.00 45.80 136 GLU B CA 1
ATOM 2265 C C . GLU B 1 136 ? 9.947 -13.593 23.742 1.00 44.88 136 GLU B C 1
ATOM 2266 O O . GLU B 1 136 ? 9.588 -12.443 24.014 1.00 44.01 136 GLU B O 1
ATOM 2272 N N . VAL B 1 137 ? 9.387 -14.316 22.775 1.00 43.44 137 VAL B N 1
ATOM 2273 C CA . VAL B 1 137 ? 8.411 -13.728 21.858 1.00 42.37 137 VAL B CA 1
ATOM 2274 C C . VAL B 1 137 ? 7.172 -13.201 22.568 1.00 41.20 137 VAL B C 1
ATOM 2275 O O . VAL B 1 137 ? 6.656 -12.153 22.189 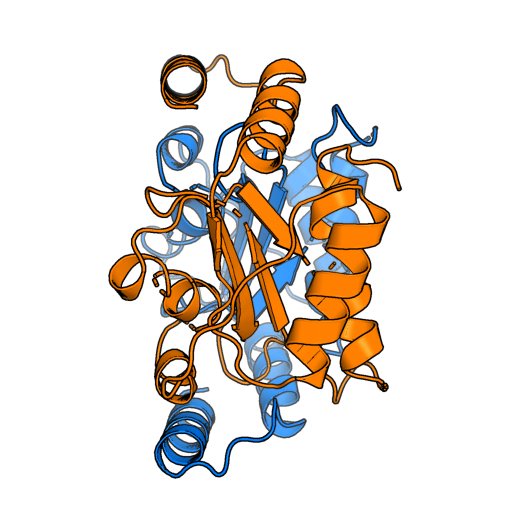1.00 40.97 137 VAL B O 1
ATOM 2279 N N . ARG B 1 138 ? 6.691 -13.914 23.588 1.00 39.48 138 ARG B N 1
ATOM 2280 C CA . ARG B 1 138 ? 5.505 -13.458 24.314 1.00 38.07 138 ARG B CA 1
ATOM 2281 C C . ARG B 1 138 ? 5.823 -12.185 25.102 1.00 35.65 138 ARG B C 1
ATOM 2282 O O . ARG B 1 138 ? 4.958 -11.322 25.253 1.00 34.23 138 ARG B O 1
ATOM 2290 N N . GLU B 1 139 ? 7.065 -12.061 25.579 1.00 33.18 139 GLU B N 1
ATOM 2291 C CA . GLU B 1 139 ? 7.516 -10.824 26.228 1.00 31.65 139 GLU B CA 1
ATOM 2292 C C . GLU B 1 139 ? 7.635 -9.705 25.192 1.00 29.39 139 GLU B C 1
ATOM 2293 O O . GLU B 1 139 ? 7.242 -8.581 25.468 1.00 27.66 139 GLU B O 1
ATOM 2299 N N . ALA B 1 140 ? 8.181 -10.021 24.015 1.00 27.14 140 ALA B N 1
ATOM 2300 C CA . ALA B 1 140 ? 8.185 -9.069 22.892 1.00 25.79 140 ALA B CA 1
ATOM 2301 C C . ALA B 1 140 ? 6.778 -8.550 22.581 1.00 24.24 140 ALA B C 1
ATOM 2302 O O . ALA B 1 140 ? 6.592 -7.335 22.478 1.00 23.51 140 ALA B O 1
ATOM 2304 N N . VAL B 1 141 ? 5.802 -9.450 22.429 1.00 22.51 141 VAL B N 1
ATOM 2305 C CA . VAL B 1 141 ? 4.435 -9.041 22.058 1.00 21.78 141 VAL B CA 1
ATOM 2306 C C . VAL B 1 141 ? 3.783 -8.302 23.228 1.00 20.66 141 VAL B C 1
ATOM 2307 O O . VAL B 1 141 ? 3.210 -7.221 23.067 1.00 18.98 141 VAL B O 1
ATOM 2311 N N . ARG B 1 142 ? 3.881 -8.865 24.422 1.00 19.56 142 ARG B N 1
ATOM 2312 C CA . ARG B 1 142 ? 3.403 -8.137 25.601 1.00 20.67 142 ARG B CA 1
ATOM 2313 C C . ARG B 1 142 ? 3.974 -6.702 25.677 1.00 19.23 142 ARG B C 1
ATOM 2314 O O . ARG B 1 142 ? 3.237 -5.741 25.924 1.00 17.84 142 ARG B O 1
ATOM 2322 N N . SER B 1 143 ? 5.283 -6.541 25.494 1.00 18.70 143 SER B N 1
ATOM 2323 C CA . SER B 1 143 ? 5.876 -5.208 25.615 1.00 19.17 143 SER B CA 1
ATOM 2324 C C . SER B 1 143 ? 5.465 -4.288 24.478 1.00 17.74 143 SER B C 1
ATOM 2325 O O . SER B 1 143 ? 5.267 -3.081 24.702 1.00 17.78 143 SER B O 1
ATOM 2328 N N . GLU B 1 144 ? 5.294 -4.846 23.277 1.00 17.27 144 GLU B N 1
ATOM 2329 C CA . GLU B 1 144 ? 4.808 -4.056 22.133 1.00 16.87 144 GLU B CA 1
ATOM 2330 C C . GLU B 1 144 ? 3.368 -3.580 22.361 1.00 15.32 144 GLU B C 1
ATOM 2331 O O . GLU B 1 144 ? 3.044 -2.413 22.142 1.00 14.59 144 GLU B O 1
ATOM 2345 N N . THR B 1 146 ? 1.827 -3.246 25.205 1.00 13.83 146 THR B N 1
ATOM 2346 C CA . THR B 1 146 ? 1.865 -2.283 26.301 1.00 14.43 146 THR B CA 1
ATOM 2347 C C . THR B 1 146 ? 2.344 -0.905 25.811 1.00 14.46 146 THR B C 1
ATOM 2348 O O . THR B 1 146 ? 1.724 0.132 26.119 1.00 15.00 146 THR B O 1
ATOM 2352 N N . HIS B 1 147 ? 3.429 -0.892 25.034 1.00 14.13 147 HIS B N 1
ATOM 2353 C CA . HIS B 1 147 ? 3.989 0.365 24.544 1.00 14.70 147 HIS B CA 1
ATOM 2354 C C . HIS B 1 147 ? 2.993 1.060 23.597 1.00 13.87 147 HIS B C 1
ATOM 2355 O O . HIS B 1 147 ? 2.823 2.287 23.657 1.00 14.02 147 HIS B O 1
ATOM 2362 N N . ALA B 1 148 ? 2.331 0.280 22.741 1.00 13.33 148 ALA B N 1
ATOM 2363 C CA . ALA B 1 148 ? 1.356 0.835 21.782 1.00 13.81 148 ALA B CA 1
ATOM 2364 C C . ALA B 1 148 ? 0.198 1.558 22.492 1.00 14.28 148 ALA B C 1
ATOM 2365 O O . ALA B 1 148 ? -0.342 2.541 21.985 1.00 14.76 148 ALA B O 1
ATOM 2367 N N . LEU B 1 149 ? -0.169 1.082 23.677 1.00 14.51 149 LEU B N 1
ATOM 2368 C CA . LEU B 1 149 ? -1.254 1.738 24.451 1.00 14.17 149 LEU B CA 1
ATOM 2369 C C . LEU B 1 149 ? -0.755 2.870 25.343 1.00 13.98 149 LEU B C 1
ATOM 2370 O O . LEU B 1 149 ? -1.351 3.951 25.390 1.00 14.69 149 LEU B O 1
ATOM 2375 N N . GLU B 1 150 ? 0.363 2.664 26.010 1.00 13.76 150 GLU B N 1
ATOM 2376 C CA . GLU B 1 150 ? 0.890 3.707 26.907 1.00 15.18 150 GLU B CA 1
ATOM 2377 C C . GLU B 1 150 ? 1.357 4.956 26.190 1.00 15.28 150 GLU B C 1
ATOM 2378 O O . GLU B 1 150 ? 1.206 6.057 26.716 1.00 16.50 150 GLU B O 1
ATOM 2384 N N . ARG B 1 151 ? 1.902 4.800 24.982 1.00 14.82 151 ARG B N 1
ATOM 2385 C CA . ARG B 1 151 ? 2.345 5.956 24.206 1.00 15.00 151 ARG B CA 1
ATOM 2386 C C . ARG B 1 1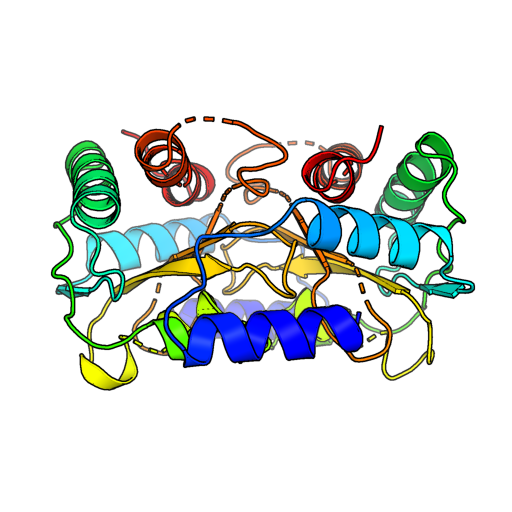51 ? 1.230 6.902 23.822 1.00 14.89 151 ARG B C 1
ATOM 2387 O O . ARG B 1 151 ? 1.489 8.081 23.530 1.00 15.71 151 ARG B O 1
ATOM 2395 N N . ILE B 1 152 ? -0.014 6.428 23.824 1.00 14.70 152 ILE B N 1
ATOM 2396 C CA . ILE B 1 152 ? -1.145 7.337 23.574 1.00 14.84 152 ILE B CA 1
ATOM 2397 C C . ILE B 1 152 ? -1.936 7.634 24.846 1.00 15.72 152 ILE B C 1
ATOM 2398 O O . ILE B 1 152 ? -3.060 8.111 24.790 1.00 15.54 152 ILE B O 1
ATOM 2403 N N . GLY B 1 153 ? -1.323 7.364 25.998 1.00 15.26 153 GLY B N 1
ATOM 2404 C CA . GLY B 1 153 ? -1.832 7.840 27.257 1.00 16.93 153 GLY B CA 1
ATOM 2405 C C . GLY B 1 153 ? -2.656 6.873 28.062 1.00 16.88 153 GLY B C 1
ATOM 2406 O O . GLY B 1 153 ? -3.206 7.252 29.088 1.00 17.00 153 GLY B O 1
ATOM 2407 N N . PHE B 1 154 ? -2.760 5.621 27.624 1.00 17.83 154 PHE B N 1
ATOM 2408 C CA . PHE B 1 154 ? -3.422 4.611 28.463 1.00 19.39 154 PHE B CA 1
ATOM 2409 C C . PHE B 1 154 ? -2.619 4.328 29.729 1.00 20.47 154 PHE B C 1
ATOM 2410 O O . PHE B 1 154 ? -1.388 4.355 29.714 1.00 19.11 154 PHE B O 1
ATOM 2418 N N . LYS B 1 155 ? -3.329 4.059 30.822 1.00 22.99 155 LYS B N 1
ATOM 2419 C CA . LYS B 1 155 ? -2.684 3.696 32.081 1.00 25.07 155 LYS B CA 1
ATOM 2420 C C . LYS B 1 155 ? -3.258 2.382 32.610 1.00 27.27 155 LYS B C 1
ATOM 2421 O O . LYS B 1 155 ? -4.470 2.176 32.632 1.00 26.46 155 LYS B O 1
ATOM 2427 N N . ARG B 1 156 ? -2.353 1.501 33.016 1.00 29.75 156 ARG B N 1
ATOM 2428 C CA . ARG B 1 156 ? -2.683 0.132 33.393 1.00 31.39 156 ARG B CA 1
ATOM 2429 C C . ARG B 1 156 ? -3.332 0.108 34.757 1.00 31.04 156 ARG B C 1
ATOM 2430 O O . ARG B 1 156 ? -3.268 1.099 35.483 1.00 31.30 156 ARG B O 1
#

Foldseek 3Di:
DVVVVVVQVVCVVVVNDDDDDLVVLVVLVVLQQPWPAEEEADDDCLLLVLQQVLCVVLVGDRHHYDDDDQVVLLPPLHFLVSQVSLVVPLGAKYWYKDADGHVQRDMKIFMGNVSDTSFIADHPCVVPNDVSVVSNVSNCRQVVSPRD/DVVVVVVQVVCVVVVNDDDDDLVRLVVLVVLQQPWPAEEEADPPCLLQVLQQVLCVVLVHDGHDYDDDDQVVLLVPLHFLSSQVSLVVPLGAKYWTKDAPGHPQRAMKIFMGNVSDTSFIADHHCVVPPDVSVVSNVSNCRQVVSPGDD

Solvent-accessible surface area: 14050 Å² total

Nearest PDB structures (foldseek):
  3brc-assembly1_A  TM=1.004E+00  e=9.763E-27  Methanothermobacter thermautotrophicus str. Delta H
  5d5p-assembly2_B  TM=9.545E-01  e=2.216E-14  Methanococcus maripaludis S2
  5d5q-assembly2_D  TM=9.411E-01  e=1.893E-13  Methanocaldococcus jannaschii
  5by8-assembly1_A  TM=4.409E-01  e=3.338E-01  Aspergillus nidulans FGSC A4
  3brc-assembly1_A  TM=1.004E+00  e=3.851E-26  Methanothermobacter thermautotrophicus str. Delta H

Organism: Methanothermobacter thermautotrophicus (strain ATCC 29096 / DSM 1053 / JCM 10044 / NBRC 100330 / Delta H) (NCBI:txid187420)

Secondary structure (DSSP, 8-state):
-HHHHHHHHHHHHTT---S--HHHHHHHHHHHHH-S-EEE----HHHHHHHHHHHHHTT-PPPEE--S--GGGGG---HHHHH--HHHH--SEE-EEEE-SSTTS-EEEE--TTS----B----TTT---HHHHHHH--HHHHTTT--/-HHHHHHHHHHHHTT---S--HHHHHHHHHHHHH-S-EEE----HHHHHHHHHHHHHTT-PPPEE--S--GGGGG---HHHHH--HHHH--SEE-EEEE-SSTTS-EEEE--TTS----B----TTT---HHHHHHH--HHHHTTT---

Radius of gyration: 18.55 Å; Cα contacts (8 Å, |Δi|>4): 595; chains: 2; bounding box: 48×49×40 Å

Sequence (297 aa):
LEDLIGKAYLESAEDRRRGDRSEEVEAIRKYIRSARRTVVPNWNAEKVDAINDVLRSFNLREAEHLQFNTNWADLTRPAVTKALALDISGADLVIARGRLGVPGSGSLLVIDSRGRLLSAASPPHVIHSEVREAVRSETHALERIGFKLEDLIGKAYLESAEDRRRGDRSEEVEAIRKYIRSARRTVVPNWNAEKVDAINDVLRSFNLREAEHLQFNTNWADLTRPAVTKALALDISGADLVIARGRLGVPGSGSLLVIDSRGRLLSAASPPHVIHSEVREAVRSETHALERIGFKR

CATH classification: 1.10.287.470 (+1 more: 3.40.50.10150)